Protein AF-0000000067834504 (afdb_homodimer)

Nearest PDB structures (foldseek):
  5zkt-assembly1_A  TM=6.467E-01  e=7.740E+00  Oryza sativa Japonica Group
  5zkt-assembly1_A  TM=6.475E-01  e=7.740E+00  Oryza sativa Japonica Group

pLDDT: mean 85.74, std 13.74, range [51.34, 98.75]

Radius of gyration: 28.75 Å; Cα contacts (8 Å, |Δi|>4): 113; chains: 2; bounding box: 58×77×53 Å

Structure (mmCIF, N/CA/C/O backbone):
data_AF-0000000067834504-model_v1
#
loop_
_entity.id
_entity.type
_entity.pdbx_description
1 polymer 'Predicted transcriptional regulator containing the CopG/Arc/MetJ DNA-binding domain'
#
loop_
_atom_site.group_PDB
_atom_site.id
_atom_site.type_symbol
_atom_site.label_atom_id
_atom_site.label_alt_id
_atom_site.label_comp_id
_atom_site.label_asym_id
_atom_site.label_entity_id
_atom_site.label_seq_id
_atom_site.pdbx_PDB_ins_code
_atom_site.Cartn_x
_atom_site.Cartn_y
_atom_site.Cartn_z
_atom_site.occupancy
_atom_site.B_iso_or_equiv
_atom_site.auth_seq_id
_atom_site.auth_comp_id
_atom_site.auth_asym_id
_atom_site.auth_atom_id
_atom_site.pdbx_PDB_model_num
ATOM 1 N N . MET A 1 1 ? -10.664 -9.438 -25.078 1 51.56 1 MET A N 1
ATOM 2 C CA . MET A 1 1 ? -10.469 -9.344 -23.641 1 51.56 1 MET A CA 1
ATOM 3 C C . MET A 1 1 ? -9.18 -10.047 -23.219 1 51.56 1 MET A C 1
ATOM 5 O O . MET A 1 1 ? -8.898 -11.156 -23.672 1 51.56 1 MET A O 1
ATOM 9 N N . PRO A 1 2 ? -8.203 -9.305 -22.938 1 59.44 2 PRO A N 1
ATOM 10 C CA . PRO A 1 2 ? -6.965 -10.07 -22.812 1 59.44 2 PRO A CA 1
ATOM 11 C C . PRO A 1 2 ? -7.109 -11.289 -21.891 1 59.44 2 PRO A C 1
ATOM 13 O O . PRO A 1 2 ? -7.852 -11.234 -20.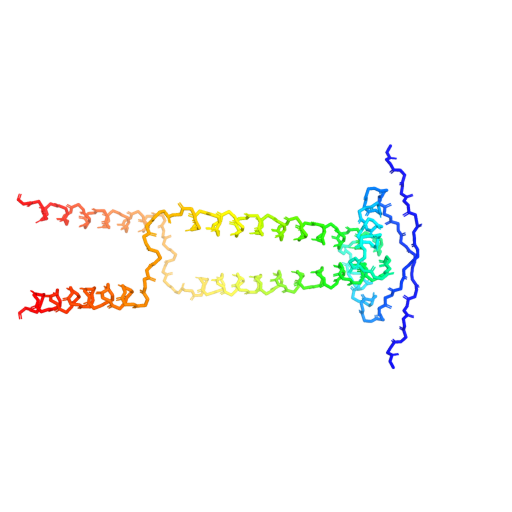906 1 59.44 2 PRO A O 1
ATOM 16 N N . SER A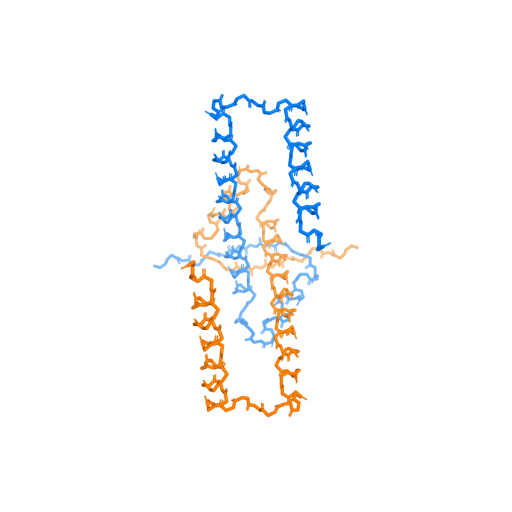 1 3 ? -6.922 -12.414 -22.438 1 79.56 3 SER A N 1
ATOM 17 C CA . SER A 1 3 ? -7.043 -13.734 -21.844 1 79.56 3 SER A CA 1
ATOM 18 C C . SER A 1 3 ? -6.281 -13.82 -20.531 1 79.56 3 SER A C 1
ATOM 20 O O . SER A 1 3 ? -5.234 -13.195 -20.359 1 79.56 3 SER A O 1
ATOM 22 N N . ALA A 1 4 ? -6.891 -14.398 -19.531 1 87.81 4 ALA A N 1
ATOM 23 C CA . ALA A 1 4 ? -6.27 -14.703 -18.25 1 87.81 4 ALA A CA 1
ATOM 24 C C . ALA A 1 4 ? -5.043 -15.586 -18.422 1 87.81 4 ALA A C 1
ATOM 26 O O . ALA A 1 4 ? -5.027 -16.469 -19.281 1 87.81 4 ALA A O 1
ATOM 27 N N . GLU A 1 5 ? -3.9 -15.172 -17.859 1 94.5 5 GLU A N 1
ATOM 28 C CA . GLU A 1 5 ? -2.66 -15.945 -17.844 1 94.5 5 GLU A CA 1
ATOM 29 C C . GLU A 1 5 ? -2.52 -16.734 -16.547 1 94.5 5 GLU A C 1
ATOM 31 O O . GLU A 1 5 ? -2.754 -16.188 -15.453 1 94.5 5 GLU A O 1
ATOM 36 N N . LYS A 1 6 ? -2.215 -18.031 -16.719 1 96.94 6 LYS A N 1
ATOM 37 C CA . LYS A 1 6 ? -2.002 -18.891 -15.547 1 96.94 6 LYS A CA 1
ATOM 38 C C . LYS A 1 6 ? -0.516 -19.031 -15.234 1 96.94 6 LYS A C 1
ATOM 40 O O . LYS A 1 6 ? 0.292 -19.281 -16.125 1 96.94 6 LYS A O 1
ATOM 45 N N . ILE A 1 7 ? -0.153 -18.766 -13.961 1 97 7 ILE A N 1
ATOM 46 C CA . ILE A 1 7 ? 1.241 -18.938 -13.562 1 97 7 ILE A CA 1
ATOM 47 C C . ILE A 1 7 ? 1.313 -19.656 -12.219 1 97 7 ILE A C 1
ATOM 49 O O . ILE A 1 7 ? 0.344 -19.656 -11.461 1 97 7 ILE A O 1
ATOM 53 N N . SER A 1 8 ? 2.48 -20.281 -11.953 1 97.88 8 SER A N 1
ATOM 54 C CA . SER A 1 8 ? 2.766 -20.938 -10.688 1 97.88 8 SER A CA 1
ATOM 55 C C . SER A 1 8 ? 3.76 -20.125 -9.859 1 97.88 8 SER A C 1
ATOM 57 O O . SER A 1 8 ? 4.777 -19.672 -10.375 1 97.88 8 SER A O 1
ATOM 59 N N . ILE A 1 9 ? 3.391 -19.938 -8.539 1 98.06 9 ILE A N 1
ATOM 60 C CA . ILE A 1 9 ? 4.285 -19.188 -7.66 1 98.06 9 ILE A CA 1
ATOM 61 C C . ILE A 1 9 ? 4.438 -19.922 -6.332 1 98.06 9 ILE A C 1
ATOM 63 O O . ILE A 1 9 ? 3.621 -20.781 -5.992 1 98.06 9 ILE A O 1
ATOM 67 N N . THR A 1 10 ? 5.566 -19.562 -5.68 1 97.81 10 THR A N 1
ATOM 68 C CA . THR A 1 10 ? 5.805 -20.062 -4.332 1 97.81 10 THR A CA 1
ATOM 69 C C . THR A 1 10 ? 5.684 -18.953 -3.301 1 97.81 10 THR A C 1
ATOM 71 O O . THR A 1 10 ? 6.059 -17.812 -3.57 1 97.81 10 THR A O 1
ATOM 74 N N . MET A 1 11 ? 5.098 -19.359 -2.102 1 97.19 11 MET A N 1
ATOM 75 C CA . MET A 1 11 ? 5.008 -18.422 -0.988 1 97.19 11 MET A CA 1
ATOM 76 C C . MET A 1 11 ? 5.102 -19.156 0.349 1 97.19 11 MET A C 1
ATOM 78 O O . MET A 1 11 ? 5.125 -20.391 0.389 1 97.19 11 MET A O 1
ATOM 82 N N . THR A 1 12 ? 5.246 -18.328 1.379 1 96.5 12 THR A N 1
ATOM 83 C CA . THR A 1 12 ? 5.324 -18.938 2.703 1 96.5 12 THR A CA 1
ATOM 84 C C . THR A 1 12 ? 3.967 -19.5 3.117 1 96.5 12 THR A C 1
ATOM 86 O O . THR A 1 12 ? 2.924 -19.016 2.68 1 96.5 12 THR A O 1
ATOM 89 N N . PRO A 1 13 ? 3.98 -20.516 3.977 1 96.88 13 PRO A N 1
ATOM 90 C CA . PRO A 1 13 ? 2.721 -21.047 4.5 1 96.88 13 PRO A CA 1
ATOM 91 C C . PRO A 1 13 ? 1.872 -19.969 5.191 1 96.88 13 PRO A C 1
ATOM 93 O O . PRO A 1 13 ? 0.643 -20 5.082 1 96.88 13 PRO A O 1
ATOM 96 N N . GLU A 1 14 ? 2.537 -19.094 5.863 1 96.06 14 GLU A N 1
ATOM 97 C CA . GLU A 1 14 ? 1.826 -18.047 6.582 1 96.06 14 GLU A CA 1
ATOM 98 C C . GLU A 1 14 ? 1.099 -17.109 5.617 1 96.06 14 GLU A C 1
ATOM 100 O O . GLU A 1 14 ? -0.06 -16.75 5.848 1 96.06 14 GLU A O 1
ATOM 105 N N . GLN A 1 15 ? 1.772 -16.703 4.582 1 97.62 15 GLN A N 1
ATOM 106 C CA . GLN A 1 15 ? 1.148 -15.859 3.576 1 97.62 15 GLN A CA 1
ATOM 107 C C . GLN A 1 15 ? -0.056 -16.547 2.939 1 97.62 15 GLN A C 1
ATOM 109 O O . GLN A 1 15 ? -1.114 -15.938 2.781 1 97.62 15 GLN A O 1
ATOM 114 N N . LEU A 1 16 ? 0.139 -17.797 2.578 1 98 16 LEU A N 1
ATOM 115 C CA . LEU A 1 16 ? -0.946 -18.531 1.939 1 98 16 LEU A CA 1
ATOM 116 C C . LEU A 1 16 ? -2.135 -18.672 2.885 1 98 16 LEU A C 1
ATOM 118 O O . LEU A 1 16 ? -3.287 -18.594 2.457 1 98 16 LEU A O 1
ATOM 122 N N . ARG A 1 17 ? -1.828 -18.891 4.164 1 97.62 17 ARG A N 1
ATOM 123 C CA . ARG A 1 17 ? -2.891 -19 5.156 1 97.62 17 ARG A CA 1
ATOM 124 C C . ARG A 1 17 ? -3.744 -17.75 5.199 1 97.62 17 ARG A C 1
ATOM 126 O O . ARG A 1 17 ? -4.973 -17.812 5.152 1 97.62 17 ARG A O 1
ATOM 133 N N . VAL A 1 18 ? -3.09 -16.625 5.246 1 97.75 18 VAL A N 1
ATOM 134 C CA . VAL A 1 18 ? -3.797 -15.352 5.328 1 97.75 18 VAL A CA 1
ATOM 135 C C . VAL A 1 18 ? -4.613 -15.125 4.059 1 97.75 18 VAL A C 1
ATOM 137 O O . VAL A 1 18 ? -5.754 -14.656 4.121 1 97.75 18 VAL A O 1
ATOM 140 N N . VAL A 1 19 ? -4.102 -15.461 2.906 1 98.5 19 VAL A N 1
ATOM 141 C CA . VAL A 1 19 ? -4.789 -15.352 1.623 1 98.5 19 VAL A CA 1
ATOM 142 C C . VAL A 1 19 ? -6.035 -16.234 1.626 1 98.5 19 VAL A C 1
ATOM 144 O O . VAL A 1 19 ? -7.133 -15.781 1.298 1 98.5 19 VAL A O 1
ATOM 147 N N . ARG A 1 20 ? -5.887 -17.453 2.059 1 98.5 20 ARG A N 1
ATOM 148 C CA . ARG A 1 20 ? -6.992 -18.406 2.078 1 98.5 20 ARG A CA 1
ATOM 149 C C . ARG A 1 20 ? -8.062 -17.969 3.074 1 98.5 20 ARG A C 1
ATOM 151 O O . ARG A 1 20 ? -9.258 -18.172 2.834 1 98.5 20 ARG A O 1
ATOM 158 N N . GLU A 1 21 ? -7.621 -17.469 4.223 1 98.06 21 GLU A N 1
ATOM 159 C CA . GLU A 1 21 ? -8.562 -16.969 5.219 1 98.06 21 GLU A CA 1
ATOM 160 C C . GLU A 1 21 ? -9.438 -15.859 4.645 1 98.06 21 GLU A C 1
ATOM 162 O O . GLU A 1 21 ? -10.633 -15.789 4.938 1 98.06 21 GLU A O 1
ATOM 167 N N . SER A 1 22 ? -8.875 -14.992 3.801 1 97.56 22 SER A N 1
ATOM 168 C CA . SER A 1 22 ? -9.641 -13.906 3.201 1 97.56 22 SER A CA 1
ATOM 169 C C . SER A 1 22 ? -10.664 -14.43 2.201 1 97.56 22 SER A C 1
ATOM 171 O O . SER A 1 22 ? -11.75 -13.859 2.061 1 97.56 22 SER A O 1
ATOM 173 N N . VAL A 1 23 ? -10.367 -15.531 1.522 1 98.56 23 VAL A N 1
ATOM 174 C CA . VAL A 1 23 ? -11.289 -16.172 0.594 1 98.56 23 VAL A CA 1
ATOM 175 C C . VAL A 1 23 ? -12.414 -16.859 1.373 1 98.56 23 VAL A C 1
ATOM 177 O O . VAL A 1 23 ? -13.594 -16.703 1.042 1 98.56 23 VAL A O 1
ATOM 180 N N . ALA A 1 24 ? -12.016 -17.578 2.455 1 98.31 24 ALA A N 1
ATOM 181 C CA . ALA A 1 24 ? -12.977 -18.281 3.295 1 98.31 24 ALA A CA 1
ATOM 182 C C . ALA A 1 24 ? -13.969 -17.312 3.934 1 98.31 24 ALA A C 1
ATOM 184 O O . ALA A 1 24 ? -15.133 -17.656 4.133 1 98.31 24 ALA A O 1
ATOM 185 N N . ALA A 1 25 ? -13.453 -16.156 4.18 1 97.12 25 ALA A N 1
ATOM 186 C CA . ALA A 1 25 ? -14.273 -15.125 4.809 1 97.12 25 ALA A CA 1
ATOM 187 C C . ALA A 1 25 ? -15.211 -14.469 3.793 1 97.12 25 ALA A C 1
ATOM 189 O O . ALA A 1 25 ? -16.047 -13.648 4.156 1 97.12 25 ALA A O 1
ATOM 190 N N . GLY A 1 26 ? -15.07 -14.797 2.547 1 97.44 26 GLY A N 1
ATOM 191 C CA . GLY A 1 26 ? -15.953 -14.281 1.51 1 97.44 26 GLY A CA 1
ATOM 192 C C . GLY A 1 26 ? -15.547 -12.914 1.003 1 97.44 26 GLY A C 1
ATOM 193 O O . GLY A 1 26 ? -16.312 -12.242 0.321 1 97.44 26 GLY A O 1
ATOM 194 N N . GLU A 1 27 ? -14.336 -12.453 1.341 1 96.12 27 GLU A N 1
ATOM 195 C CA . GLU A 1 27 ? -13.852 -11.148 0.895 1 96.12 27 GLU A CA 1
ATOM 196 C C . GLU A 1 27 ? -13.469 -11.18 -0.583 1 96.12 27 GLU A C 1
ATOM 198 O O . GLU A 1 27 ? -13.539 -10.156 -1.268 1 96.12 27 GLU A O 1
ATOM 203 N N . TYR A 1 28 ? -13.047 -12.305 -1.054 1 98.19 28 TYR A N 1
ATOM 204 C CA . TYR A 1 28 ? -12.656 -12.555 -2.436 1 98.19 28 TYR A CA 1
ATOM 205 C C . TYR A 1 28 ? -13.203 -13.898 -2.924 1 98.19 28 TYR A C 1
ATOM 207 O O . TYR A 1 28 ? -13.414 -14.812 -2.127 1 98.19 28 TYR A O 1
ATOM 215 N N . ALA A 1 29 ? -13.352 -14.016 -4.164 1 98.06 29 ALA A N 1
ATOM 216 C CA . ALA A 1 29 ? -13.93 -15.227 -4.746 1 98.06 29 ALA A CA 1
ATOM 217 C C . ALA A 1 29 ? -12.891 -16.344 -4.824 1 98.06 29 ALA A C 1
ATOM 219 O O . ALA A 1 29 ? -13.25 -17.516 -4.871 1 98.06 29 ALA A O 1
ATOM 220 N N . SER A 1 30 ? -11.57 -15.945 -4.883 1 98.31 30 SER A N 1
ATOM 221 C CA . SER A 1 30 ? -10.523 -16.953 -5.055 1 98.31 30 SER A CA 1
ATOM 222 C C . SER A 1 30 ? -9.164 -16.406 -4.633 1 98.31 30 SER A C 1
ATOM 224 O O . SER A 1 30 ? -8.992 -15.195 -4.48 1 98.31 30 SER A O 1
ATOM 226 N N . THR A 1 31 ? -8.25 -17.266 -4.512 1 98.25 31 THR A N 1
ATOM 227 C CA . THR A 1 31 ? -6.871 -16.891 -4.234 1 98.25 31 THR A CA 1
ATOM 228 C C . THR A 1 31 ? -6.305 -16.047 -5.367 1 98.25 31 THR A C 1
ATOM 230 O O . THR A 1 31 ? -5.535 -15.109 -5.129 1 98.25 31 THR A O 1
ATOM 233 N N . SER A 1 32 ? -6.691 -16.344 -6.566 1 98.38 32 SER A N 1
ATOM 234 C CA . SER A 1 32 ? -6.262 -15.539 -7.711 1 98.38 32 SER A CA 1
ATOM 235 C C . SER A 1 32 ? -6.75 -14.102 -7.598 1 98.38 32 SER A C 1
ATOM 237 O O . SER A 1 32 ? -6.027 -13.164 -7.945 1 98.38 32 SER A O 1
ATOM 239 N N . GLU A 1 33 ? -7.953 -14 -7.152 1 98.38 33 GLU A N 1
ATOM 240 C CA . GLU A 1 33 ? -8.492 -12.656 -6.973 1 98.38 33 GLU A CA 1
ATOM 241 C C . GLU A 1 33 ? -7.711 -11.875 -5.922 1 98.38 33 GLU A C 1
ATOM 243 O O . GLU A 1 33 ? -7.418 -10.695 -6.109 1 98.38 33 GLU A O 1
ATOM 248 N N . VAL A 1 34 ? -7.309 -12.445 -4.867 1 98.69 34 VAL A N 1
ATOM 249 C CA . VAL A 1 34 ? -6.508 -11.812 -3.824 1 98.69 34 VAL A CA 1
ATOM 250 C C . VAL A 1 34 ? -5.168 -11.359 -4.406 1 98.69 34 VAL A C 1
ATOM 252 O O . VAL A 1 34 ? -4.742 -10.219 -4.191 1 98.69 34 VAL A O 1
ATOM 255 N N . LEU A 1 35 ? -4.527 -12.227 -5.129 1 98.75 35 LEU A N 1
ATOM 256 C CA . LEU A 1 35 ? -3.195 -11.945 -5.645 1 98.75 35 LEU A CA 1
ATOM 257 C C . LEU A 1 35 ? -3.246 -10.852 -6.707 1 98.75 35 LEU A C 1
ATOM 259 O O . LEU A 1 35 ? -2.334 -10.023 -6.801 1 98.75 35 LEU A O 1
ATOM 263 N N . ARG A 1 36 ? -4.375 -10.852 -7.531 1 98.31 36 ARG A N 1
ATOM 264 C CA . ARG A 1 36 ? -4.543 -9.75 -8.477 1 98.31 36 ARG A CA 1
ATOM 265 C C . ARG A 1 36 ? -4.699 -8.422 -7.746 1 98.31 36 ARG A C 1
ATOM 267 O O . ARG A 1 36 ? -4.141 -7.406 -8.164 1 98.31 36 ARG A O 1
ATOM 274 N N . ALA A 1 37 ? -5.398 -8.438 -6.637 1 98.56 37 ALA A N 1
ATOM 275 C CA . ALA A 1 37 ? -5.543 -7.242 -5.809 1 98.56 37 ALA A CA 1
ATOM 276 C C . ALA A 1 37 ? -4.203 -6.816 -5.219 1 98.56 37 ALA A C 1
ATOM 278 O O . ALA A 1 37 ? -3.883 -5.629 -5.184 1 98.56 37 ALA A O 1
ATOM 279 N N . ALA A 1 38 ? -3.436 -7.734 -4.75 1 98.75 38 ALA A N 1
ATOM 280 C CA . ALA A 1 38 ? -2.115 -7.461 -4.188 1 98.75 38 ALA A CA 1
ATOM 281 C C . ALA A 1 38 ? -1.188 -6.848 -5.234 1 98.75 38 ALA A C 1
ATOM 283 O O . ALA A 1 38 ? -0.462 -5.895 -4.945 1 98.75 38 ALA A O 1
ATOM 284 N N . VAL A 1 39 ? -1.241 -7.348 -6.445 1 98.62 39 VAL A N 1
ATOM 285 C CA . VAL A 1 39 ? -0.397 -6.84 -7.523 1 98.62 39 VAL A CA 1
ATOM 286 C C . VAL A 1 39 ? -0.815 -5.418 -7.883 1 98.62 39 VAL A C 1
ATOM 288 O O . VAL A 1 39 ? 0.034 -4.559 -8.133 1 98.62 39 VAL A O 1
ATOM 291 N N . ARG A 1 40 ? -2.109 -5.188 -7.887 1 98.06 40 ARG A N 1
ATOM 292 C CA . ARG A 1 40 ? -2.576 -3.83 -8.148 1 98.06 40 ARG A CA 1
ATOM 293 C C . ARG A 1 40 ? -2.049 -2.854 -7.105 1 98.06 40 ARG A C 1
ATOM 295 O O . ARG A 1 40 ? -1.636 -1.741 -7.438 1 98.06 40 ARG A O 1
ATOM 302 N N . LEU A 1 41 ? -2.109 -3.295 -5.902 1 98.25 41 LEU A N 1
ATOM 303 C CA . LEU A 1 41 ? -1.598 -2.469 -4.816 1 98.25 41 LEU A CA 1
ATOM 304 C C . LEU A 1 41 ? -0.099 -2.23 -4.973 1 98.25 41 LEU A C 1
ATOM 306 O O . LEU A 1 41 ? 0.376 -1.105 -4.809 1 98.25 41 LEU A O 1
ATOM 310 N N . TRP A 1 42 ? 0.615 -3.217 -5.301 1 98.5 42 TRP A N 1
ATOM 311 C CA . TRP A 1 42 ? 2.055 -3.154 -5.535 1 98.5 42 TRP A CA 1
ATOM 312 C C . TRP A 1 42 ? 2.379 -2.207 -6.684 1 98.5 42 TRP A C 1
ATOM 314 O O . TRP A 1 42 ? 3.293 -1.386 -6.582 1 98.5 42 TRP A O 1
ATOM 324 N N . GLN A 1 43 ? 1.658 -2.283 -7.773 1 97.75 43 GLN A N 1
ATOM 325 C CA . GLN A 1 43 ? 1.841 -1.393 -8.914 1 97.75 43 GLN A CA 1
ATOM 326 C C . GLN A 1 43 ? 1.585 0.061 -8.523 1 97.75 43 GLN A C 1
ATOM 328 O O . GLN A 1 43 ? 2.342 0.955 -8.914 1 97.75 43 GLN A O 1
ATOM 333 N N . ARG A 1 44 ? 0.524 0.272 -7.812 1 97.19 44 ARG A N 1
ATOM 334 C CA . ARG A 1 44 ? 0.187 1.619 -7.363 1 97.19 44 ARG A CA 1
ATOM 335 C C . ARG A 1 44 ? 1.286 2.189 -6.477 1 97.19 44 ARG A C 1
ATOM 337 O O . ARG A 1 44 ? 1.679 3.348 -6.633 1 97.19 44 ARG A O 1
ATOM 344 N N . GLN A 1 45 ? 1.732 1.354 -5.543 1 96.44 45 GLN A N 1
ATOM 345 C CA . GLN A 1 45 ? 2.799 1.796 -4.652 1 96.44 45 GLN A CA 1
ATOM 346 C C . GLN A 1 45 ? 4.047 2.188 -5.438 1 96.44 45 GLN A C 1
ATOM 348 O O . GLN A 1 45 ? 4.691 3.193 -5.129 1 96.44 45 GLN A O 1
ATOM 353 N N . ARG A 1 46 ? 4.375 1.379 -6.414 1 95.62 46 ARG A N 1
ATOM 354 C CA . ARG A 1 46 ? 5.527 1.67 -7.262 1 95.62 46 ARG A CA 1
ATOM 355 C C . ARG A 1 46 ? 5.359 3.006 -7.977 1 95.62 46 ARG A C 1
ATOM 357 O O . ARG A 1 46 ? 6.309 3.789 -8.07 1 95.62 46 ARG A O 1
ATOM 364 N N . GLN A 1 47 ? 4.199 3.254 -8.477 1 95.81 47 GLN A N 1
ATOM 365 C CA . GLN A 1 47 ? 3.916 4.512 -9.164 1 95.81 47 GLN A CA 1
ATOM 366 C C . GLN A 1 47 ? 4.023 5.695 -8.211 1 95.81 47 GLN A C 1
ATOM 368 O O . GLN A 1 47 ? 4.602 6.727 -8.555 1 95.81 47 GLN A O 1
ATOM 373 N N . GLU A 1 48 ? 3.457 5.543 -7.027 1 95 48 GLU A N 1
ATOM 374 C CA . GLU A 1 48 ? 3.518 6.594 -6.016 1 95 48 GLU A CA 1
ATOM 375 C C . GLU A 1 48 ? 4.961 6.898 -5.625 1 95 48 GLU A C 1
ATOM 377 O O . GLU A 1 48 ? 5.336 8.062 -5.477 1 95 48 GLU A O 1
ATOM 382 N N . ASP A 1 49 ? 5.777 5.867 -5.441 1 93.56 49 ASP A N 1
ATOM 383 C CA . ASP A 1 49 ? 7.184 6.031 -5.098 1 93.56 49 ASP A CA 1
ATOM 384 C C . ASP A 1 49 ? 7.934 6.777 -6.203 1 93.56 49 ASP A C 1
ATOM 386 O O . ASP A 1 49 ? 8.75 7.656 -5.922 1 93.56 49 ASP A O 1
ATOM 390 N N . ALA A 1 50 ? 7.645 6.434 -7.426 1 93.12 50 ALA A N 1
ATOM 391 C CA . ALA A 1 50 ? 8.273 7.098 -8.562 1 93.12 50 ALA A CA 1
ATOM 392 C C . ALA A 1 50 ? 7.91 8.578 -8.609 1 93.12 50 ALA A C 1
ATOM 394 O O . ALA A 1 50 ? 8.766 9.43 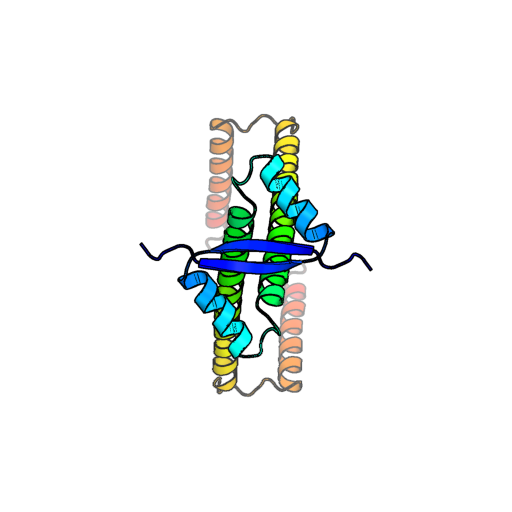-8.859 1 93.12 50 ALA A O 1
ATOM 395 N N . GLU A 1 51 ? 6.688 8.914 -8.344 1 93.88 51 GLU A N 1
ATOM 396 C CA . GLU A 1 51 ? 6.215 10.297 -8.328 1 93.88 51 GLU A CA 1
ATOM 397 C C . GLU A 1 51 ? 6.863 11.094 -7.203 1 93.88 51 GLU A C 1
ATOM 399 O O . GLU A 1 51 ? 7.254 12.25 -7.391 1 93.88 51 GLU A O 1
ATOM 404 N N . ARG A 1 52 ? 6.918 10.461 -6.051 1 91.31 52 ARG A N 1
ATOM 405 C CA . ARG A 1 52 ? 7.562 11.102 -4.91 1 91.31 52 ARG A CA 1
ATOM 406 C C . ARG A 1 52 ? 9.023 11.414 -5.207 1 91.31 52 ARG A C 1
ATOM 408 O O . ARG A 1 52 ? 9.516 12.492 -4.879 1 91.31 52 ARG A O 1
ATOM 415 N N . LEU A 1 53 ? 9.688 10.492 -5.82 1 91.44 53 LEU A N 1
ATOM 416 C CA . LEU A 1 53 ? 11.086 10.695 -6.184 1 91.44 53 LEU A CA 1
ATOM 417 C C . LEU A 1 53 ? 11.234 11.844 -7.176 1 91.44 53 LEU A C 1
ATOM 419 O O . LEU A 1 53 ? 12.172 12.633 -7.082 1 91.44 53 LEU A O 1
ATOM 423 N N . ASP A 1 54 ? 10.312 11.891 -8.062 1 92.31 54 ASP A N 1
ATOM 424 C CA . ASP A 1 54 ? 10.344 12.969 -9.047 1 92.31 54 ASP A CA 1
ATOM 425 C C . ASP A 1 54 ? 10.188 14.328 -8.375 1 92.31 54 ASP A C 1
ATOM 427 O O . ASP A 1 54 ? 10.867 15.289 -8.75 1 92.31 54 ASP A O 1
ATOM 431 N N . VAL A 1 55 ? 9.336 14.367 -7.406 1 91.56 55 VAL A N 1
ATOM 432 C CA . VAL A 1 55 ? 9.125 15.602 -6.66 1 91.56 55 VAL A CA 1
ATOM 433 C C . VAL A 1 55 ? 10.391 15.977 -5.898 1 91.56 55 VAL A C 1
ATOM 435 O O . VAL A 1 55 ? 10.805 17.141 -5.891 1 91.56 55 VAL A O 1
ATOM 438 N N . ILE A 1 56 ? 11.016 14.992 -5.266 1 91.12 56 ILE A N 1
ATOM 439 C CA . ILE A 1 56 ? 12.242 15.203 -4.508 1 91.12 56 ILE A CA 1
ATOM 440 C C . ILE A 1 56 ? 13.352 15.664 -5.441 1 91.12 56 ILE A C 1
ATOM 442 O O . ILE A 1 56 ? 14.07 16.625 -5.137 1 91.12 56 ILE A O 1
ATOM 446 N N . ARG A 1 57 ? 13.516 15 -6.586 1 91.94 57 ARG A N 1
ATOM 447 C CA . ARG A 1 57 ? 14.523 15.375 -7.578 1 91.94 57 ARG A CA 1
ATOM 448 C C . ARG A 1 57 ? 14.297 16.797 -8.062 1 91.94 57 ARG A C 1
ATOM 450 O O . ARG A 1 57 ? 15.258 17.562 -8.227 1 91.94 57 ARG A O 1
ATOM 457 N N . ALA A 1 58 ? 13.086 17.234 -8.242 1 90.75 58 ALA A N 1
ATOM 458 C CA . ALA A 1 58 ? 12.758 18.578 -8.688 1 90.75 58 ALA A CA 1
ATOM 459 C C . ALA A 1 58 ? 13.125 19.609 -7.625 1 90.75 58 ALA A C 1
ATOM 461 O O . ALA A 1 58 ? 13.625 20.688 -7.949 1 90.75 58 ALA A O 1
ATOM 462 N N . ARG A 1 59 ? 12.898 19.266 -6.383 1 87.44 59 ARG A N 1
ATOM 463 C CA . ARG A 1 59 ? 13.242 20.156 -5.281 1 87.44 59 ARG A CA 1
ATOM 464 C C . ARG A 1 59 ? 14.758 20.344 -5.176 1 87.44 59 ARG A C 1
ATOM 466 O O . ARG A 1 59 ? 15.242 21.453 -4.945 1 87.44 59 ARG A O 1
ATOM 473 N N . ILE A 1 60 ? 15.445 19.297 -5.363 1 87.31 60 ILE A N 1
ATOM 474 C CA . ILE A 1 60 ? 16.906 19.328 -5.32 1 87.31 60 ILE A CA 1
ATOM 475 C C . ILE A 1 60 ? 17.422 20.188 -6.469 1 87.31 60 ILE A C 1
ATOM 477 O O . ILE A 1 60 ? 18.281 21.047 -6.27 1 87.31 60 ILE A O 1
ATOM 481 N N . ARG A 1 61 ? 16.906 20.016 -7.633 1 88.62 61 ARG A N 1
ATOM 482 C CA . ARG A 1 61 ? 17.312 20.797 -8.797 1 88.62 61 ARG A CA 1
ATOM 483 C C . ARG A 1 61 ? 17.047 22.281 -8.594 1 88.62 61 ARG A C 1
ATOM 485 O O . ARG A 1 61 ? 17.891 23.109 -8.922 1 88.62 61 ARG A O 1
ATOM 492 N N . ARG A 1 62 ? 15.891 22.641 -8.047 1 86.5 62 ARG A N 1
ATOM 493 C CA . ARG A 1 62 ? 15.562 24.031 -7.766 1 86.5 62 ARG A CA 1
ATOM 494 C C . ARG A 1 62 ? 16.531 24.641 -6.766 1 86.5 62 ARG A C 1
ATOM 496 O O . ARG A 1 62 ? 16.938 25.797 -6.898 1 86.5 62 ARG A O 1
ATOM 503 N N . SER A 1 63 ? 16.906 23.844 -5.785 1 77.69 63 SER A N 1
ATOM 504 C CA . SER A 1 63 ? 17.859 24.312 -4.777 1 77.69 63 SER A CA 1
ATOM 505 C C . SER A 1 63 ? 19.234 24.516 -5.379 1 77.69 63 SER A C 1
ATOM 507 O O . SER A 1 63 ? 19.922 25.5 -5.066 1 77.69 63 SER A O 1
ATOM 509 N N . LEU A 1 64 ? 19.625 23.641 -6.262 1 83.38 64 LEU A N 1
ATOM 510 C CA . LEU A 1 64 ? 20.922 23.734 -6.914 1 83.38 64 LEU A CA 1
ATOM 511 C C . LEU A 1 64 ? 20.969 24.891 -7.895 1 83.38 64 LEU A C 1
ATOM 513 O O . LEU A 1 64 ? 22.031 25.484 -8.109 1 83.38 64 LEU A O 1
ATOM 517 N N . ASP A 1 65 ? 19.875 25.25 -8.328 1 81.56 65 ASP A N 1
ATOM 518 C CA . ASP A 1 65 ? 19.781 26.328 -9.312 1 81.56 65 ASP A CA 1
ATOM 519 C C . ASP A 1 65 ? 19.531 27.672 -8.641 1 81.56 65 ASP A C 1
ATOM 521 O O . ASP A 1 65 ? 19.531 28.703 -9.305 1 81.56 65 ASP A O 1
ATOM 525 N N . ASP A 1 66 ? 19.219 27.5 -7.316 1 69.5 66 ASP A N 1
ATOM 526 C CA . ASP A 1 66 ? 19.016 28.734 -6.566 1 69.5 66 ASP A CA 1
ATOM 527 C C . ASP A 1 66 ? 20.312 29.531 -6.457 1 69.5 66 ASP A C 1
ATOM 529 O O . ASP A 1 66 ? 21.312 29.016 -5.934 1 69.5 66 ASP A O 1
ATOM 533 N N . PRO A 1 67 ? 20.406 30.688 -7.18 1 73.44 67 PRO A N 1
ATOM 534 C CA . PRO A 1 67 ? 21.625 31.5 -7.199 1 73.44 67 PRO A CA 1
ATOM 535 C C . PRO A 1 67 ? 22 32.062 -5.82 1 73.44 67 PRO A C 1
ATOM 537 O O . PRO A 1 67 ? 23.109 32.531 -5.617 1 73.44 67 PRO A O 1
ATOM 540 N N . ARG A 1 68 ? 21 31.984 -4.992 1 67.81 68 ARG A N 1
ATOM 541 C CA . ARG A 1 68 ? 21.344 32.531 -3.678 1 67.81 68 ARG A CA 1
ATOM 542 C C . ARG A 1 68 ? 22.469 31.719 -3.035 1 67.81 68 ARG A C 1
ATOM 544 O O . ARG A 1 68 ? 22.594 30.516 -3.264 1 67.81 68 ARG A O 1
ATOM 551 N N . PRO A 1 69 ? 23.5 32.5 -2.553 1 61.94 69 PRO A N 1
ATOM 552 C CA . PRO A 1 69 ? 24.625 31.781 -1.957 1 61.94 69 PRO A CA 1
ATOM 553 C C . PRO A 1 69 ? 24.188 30.688 -0.982 1 61.94 69 PRO A C 1
ATOM 555 O O . PRO A 1 69 ? 23.156 30.828 -0.327 1 61.94 69 PRO A O 1
ATOM 558 N N . ASP A 1 70 ? 24.625 29.391 -1.295 1 60.97 70 ASP A N 1
ATOM 559 C CA . ASP A 1 70 ? 24.391 28.359 -0.279 1 60.97 70 ASP A CA 1
ATOM 560 C C . ASP A 1 70 ? 24.562 28.938 1.126 1 60.97 70 ASP A C 1
ATOM 562 O O . ASP A 1 70 ? 25.453 29.75 1.361 1 60.97 70 ASP A O 1
ATOM 566 N N . LEU A 1 71 ? 23.547 29.031 1.904 1 59.75 71 LEU A N 1
ATOM 567 C CA . LEU A 1 71 ? 23.75 29.516 3.262 1 59.75 71 LEU A CA 1
ATOM 568 C C . LEU A 1 71 ? 24.938 28.812 3.924 1 59.75 71 LEU A C 1
ATOM 570 O O . LEU A 1 71 ? 25.031 27.594 3.877 1 59.75 71 LEU A O 1
ATOM 574 N N . THR A 1 72 ? 26.047 29.562 3.967 1 62.97 72 THR A N 1
ATOM 575 C CA . THR A 1 72 ? 27.141 29.031 4.773 1 62.97 72 THR A CA 1
ATOM 576 C C . THR A 1 72 ? 26.672 28.75 6.199 1 62.97 72 THR A C 1
ATOM 578 O O . THR A 1 72 ? 25.625 29.25 6.621 1 62.97 72 THR A O 1
ATOM 581 N N . GLY A 1 73 ? 27.234 27.719 6.789 1 64.81 73 GLY A N 1
ATOM 582 C CA . GLY A 1 73 ? 27 27.578 8.219 1 64.81 73 GLY A CA 1
ATOM 583 C C . GLY A 1 73 ? 27 28.906 8.953 1 64.81 73 GLY A C 1
ATOM 584 O O . GLY A 1 73 ? 26.219 29.109 9.883 1 64.81 73 GLY A O 1
ATOM 585 N N . GLU A 1 74 ? 27.859 29.688 8.445 1 73.31 74 GLU A N 1
ATOM 586 C CA . GLU A 1 74 ? 27.922 31.031 9.031 1 73.31 74 GLU A CA 1
ATOM 587 C C . GLU A 1 74 ? 26.688 31.844 8.695 1 73.31 74 GLU A C 1
ATOM 589 O O . GLU A 1 74 ? 26.172 32.562 9.547 1 73.31 74 GLU A O 1
ATOM 594 N N . ASP A 1 75 ? 26.234 31.719 7.609 1 66.12 75 ASP A N 1
ATOM 595 C CA . ASP A 1 75 ? 25.031 32.438 7.188 1 66.12 75 ASP A CA 1
ATOM 596 C C . ASP A 1 75 ? 23.812 31.953 7.953 1 66.12 75 ASP A C 1
ATOM 598 O O . ASP A 1 75 ? 22.969 32.75 8.375 1 66.12 75 ASP A O 1
ATOM 602 N N . VAL A 1 76 ? 23.734 30.672 8.07 1 71 76 VAL A N 1
ATOM 603 C CA . VAL A 1 76 ? 22.641 30.062 8.82 1 71 76 VAL A CA 1
ATOM 604 C C . VAL A 1 76 ? 22.703 30.516 10.281 1 71 76 VAL A C 1
ATOM 606 O O . VAL A 1 76 ? 21.688 30.875 10.867 1 71 76 VAL A O 1
ATOM 609 N N . ARG A 1 77 ? 23.891 30.547 10.781 1 71.06 77 ARG A N 1
ATOM 610 C CA . ARG A 1 77 ? 24.094 31.016 12.148 1 71.06 77 ARG A CA 1
ATOM 611 C C . ARG A 1 77 ? 23.688 32.469 12.289 1 71.06 77 ARG A C 1
ATOM 613 O O . ARG A 1 77 ? 23.031 32.844 13.266 1 71.06 77 ARG A O 1
ATOM 620 N N . ALA A 1 78 ? 24.047 33.188 11.445 1 74.88 78 ALA A N 1
ATOM 621 C CA . ALA A 1 78 ? 23.734 34.625 11.484 1 74.88 78 ALA A CA 1
ATOM 622 C C . ALA A 1 78 ? 22.234 34.875 11.359 1 74.88 78 ALA A C 1
ATOM 624 O O . ALA A 1 78 ? 21.672 35.719 12.047 1 74.88 78 ALA A O 1
ATOM 625 N N . ARG A 1 79 ? 21.672 34.094 10.57 1 71.25 79 ARG A N 1
ATOM 626 C CA . ARG A 1 79 ? 20.234 34.25 10.367 1 71.25 79 ARG A CA 1
ATOM 627 C C . ARG A 1 79 ? 19.453 33.75 11.594 1 71.25 79 ARG A C 1
ATOM 629 O O . ARG A 1 79 ? 18.469 34.375 11.992 1 71.25 79 ARG A O 1
ATOM 636 N N . LEU A 1 80 ? 19.906 32.688 12.172 1 73.75 80 LEU A N 1
ATOM 637 C CA . LEU A 1 80 ? 19.297 32.188 13.398 1 73.75 80 LEU A CA 1
ATOM 638 C C . LEU A 1 80 ? 19.484 33.188 14.539 1 73.75 80 LEU A C 1
ATOM 640 O O . LEU A 1 80 ? 18.562 33.406 15.336 1 73.75 80 LEU A O 1
ATOM 644 N N . LYS A 1 81 ? 20.625 33.781 14.609 1 76.12 81 LYS A N 1
ATOM 645 C CA . LYS A 1 81 ? 20.875 34.844 15.594 1 76.12 81 LYS A CA 1
ATOM 646 C C . LYS A 1 81 ? 19.953 36.031 15.383 1 76.12 81 LYS A C 1
ATOM 648 O O . LYS A 1 81 ? 19.422 36.594 16.344 1 76.12 81 LYS A O 1
ATOM 653 N N . ALA A 1 82 ? 19.781 36.344 14.25 1 74.38 82 ALA A N 1
ATOM 654 C CA . ALA A 1 82 ? 18.938 37.5 13.93 1 74.38 82 ALA A CA 1
ATOM 655 C C . ALA A 1 82 ? 17.484 37.219 14.266 1 74.38 82 ALA A C 1
ATOM 657 O O . ALA A 1 82 ? 16.781 38.062 14.812 1 74.38 82 ALA A O 1
ATOM 658 N N . LEU A 1 83 ? 17.078 36.031 13.953 1 75.12 83 LEU A N 1
ATOM 659 C CA . LEU A 1 83 ? 15.719 35.656 14.273 1 75.12 83 LEU A CA 1
ATOM 660 C C . LEU A 1 83 ? 15.508 35.594 15.789 1 75.12 83 LEU A C 1
ATOM 662 O O . LEU A 1 83 ? 14.461 36 16.297 1 75.12 83 LEU A O 1
ATOM 666 N N . HIS A 1 84 ? 16.438 35.031 16.422 1 74.56 84 HIS A N 1
ATOM 667 C CA . HIS A 1 84 ? 16.406 35 17.891 1 74.56 84 HIS A CA 1
ATOM 668 C C . HIS A 1 84 ? 16.375 36.406 18.469 1 74.56 84 HIS A C 1
ATOM 670 O O . HIS A 1 84 ? 15.641 36.688 19.406 1 74.56 84 HIS A O 1
ATOM 676 N N . ALA A 1 85 ? 17.188 37.188 17.922 1 71.88 85 ALA A N 1
ATOM 677 C CA . ALA A 1 85 ? 17.234 38.562 18.359 1 71.88 85 ALA A CA 1
ATOM 678 C C . ALA A 1 85 ? 15.891 39.281 18.141 1 71.88 85 ALA A C 1
ATOM 680 O O . ALA A 1 85 ? 15.453 40.062 18.984 1 71.88 85 ALA A O 1
ATOM 681 N N . GLU A 1 86 ? 15.352 38.938 17.094 1 70.81 86 GLU A N 1
ATOM 682 C CA . GLU A 1 86 ? 14.047 39.531 16.828 1 70.81 86 GLU A CA 1
ATOM 683 C C . GLU A 1 86 ? 12.984 39 17.797 1 70.81 86 GLU A C 1
ATOM 685 O O . GLU A 1 86 ? 12.117 39.75 18.25 1 70.81 86 GLU A O 1
ATOM 690 N N . THR A 1 87 ? 13.117 37.75 18.047 1 72.5 87 THR A N 1
ATOM 691 C CA . THR A 1 87 ? 12.172 37.125 18.953 1 72.5 87 THR A CA 1
ATOM 692 C C . THR A 1 87 ? 12.375 37.656 20.375 1 72.5 87 THR A C 1
ATOM 694 O O . THR A 1 87 ? 11.398 37.938 21.078 1 72.5 87 THR A O 1
ATOM 697 N N . VAL A 1 88 ? 13.555 37.812 20.75 1 71.06 88 VAL A N 1
ATOM 698 C CA . VAL A 1 88 ? 13.875 38.312 22.078 1 71.06 88 VAL A CA 1
ATOM 699 C C . VAL A 1 88 ? 13.422 39.781 22.172 1 71.06 88 VAL A C 1
ATOM 701 O O . VAL A 1 88 ? 12.875 40.188 23.203 1 71.06 88 VAL A O 1
ATOM 704 N N . GLU A 1 89 ? 13.641 40.469 21.203 1 70.06 89 GLU A N 1
ATOM 705 C CA . GLU A 1 89 ? 13.227 41.875 21.203 1 70.06 89 GLU A CA 1
ATOM 706 C C . GLU A 1 89 ? 11.703 42 21.172 1 70.06 89 GLU A C 1
ATOM 708 O O . GLU A 1 89 ? 11.141 42.875 21.828 1 70.06 89 GLU A O 1
ATOM 713 N N . ALA A 1 90 ? 11.18 41.094 20.516 1 72.44 90 ALA A N 1
ATOM 714 C CA . ALA A 1 90 ? 9.719 41.125 20.5 1 72.44 90 ALA A CA 1
ATOM 715 C C . ALA A 1 90 ? 9.148 40.75 21.859 1 72.44 90 ALA A C 1
ATOM 717 O O . ALA A 1 90 ? 8.148 41.312 22.297 1 72.44 90 ALA A O 1
ATOM 718 N N . GLN A 1 91 ? 9.719 39.812 22.469 1 70.44 91 GLN A N 1
ATOM 719 C CA . GLN A 1 91 ? 9.305 39.406 23.797 1 70.44 91 GLN A CA 1
ATOM 720 C C . GLN A 1 91 ? 9.578 40.531 24.812 1 70.44 91 GLN A C 1
ATOM 722 O O . GLN A 1 91 ? 8.812 40.719 25.766 1 70.44 91 GLN A O 1
ATOM 727 N N . ARG A 1 92 ? 10.594 41.25 24.547 1 67.31 92 ARG A N 1
ATOM 728 C CA . ARG A 1 92 ? 10.938 42.375 25.406 1 67.31 92 ARG A CA 1
ATOM 729 C C . ARG A 1 92 ? 9.969 43.531 25.219 1 67.31 92 ARG A C 1
ATOM 731 O O . ARG A 1 92 ? 9.609 44.219 26.172 1 67.31 92 ARG A O 1
ATOM 738 N N . ASN A 1 93 ? 9.555 43.625 24.094 1 74.06 93 ASN A N 1
ATOM 739 C CA . ASN A 1 93 ? 8.641 44.719 23.812 1 74.06 93 ASN A CA 1
ATOM 740 C C . ASN A 1 93 ? 7.215 44.375 24.234 1 74.06 93 ASN A C 1
ATOM 742 O O . ASN A 1 93 ? 6.379 45.281 24.375 1 74.06 93 ASN A O 1
ATOM 746 N N . GLU A 1 94 ? 6.805 43.125 24.203 1 61.91 94 GLU A N 1
ATOM 747 C CA . GLU A 1 94 ? 5.465 42.719 24.625 1 61.91 94 GLU A CA 1
ATOM 748 C C . GLU A 1 94 ? 5.379 42.594 26.141 1 61.91 94 GLU A C 1
ATOM 750 O O . GLU A 1 94 ? 4.301 42.375 26.688 1 61.91 94 GLU A O 1
ATOM 755 N N . ALA A 1 95 ? 6.547 42.625 26.797 1 56.84 95 ALA A N 1
ATOM 756 C CA . ALA A 1 95 ? 6.43 42.656 28.266 1 56.84 95 ALA A CA 1
ATOM 757 C C . ALA A 1 95 ? 5.703 43.906 28.719 1 56.84 95 ALA A C 1
ATOM 759 O O . ALA A 1 95 ? 6.039 45.031 28.312 1 56.84 95 ALA A O 1
ATOM 760 N N . PRO A 1 96 ? 4.445 43.562 29.219 1 56.47 96 PRO A N 1
ATOM 761 C CA . PRO A 1 96 ? 3.725 44.719 29.766 1 56.47 96 PRO A CA 1
ATOM 762 C C . PRO A 1 96 ? 4.562 45.5 30.766 1 56.47 96 PRO A C 1
ATOM 764 O O . PRO A 1 96 ? 5.492 44.969 31.359 1 56.47 96 PRO A O 1
ATOM 767 N N . MET B 1 1 ? 11.828 -24.469 9.164 1 51.34 1 MET B N 1
ATOM 768 C CA . MET B 1 1 ? 11.609 -23.328 8.289 1 51.34 1 MET B CA 1
ATOM 769 C C . MET B 1 1 ? 10.352 -23.516 7.449 1 51.34 1 MET B C 1
ATOM 771 O O . MET B 1 1 ? 10.125 -24.594 6.891 1 51.34 1 MET B O 1
ATOM 775 N N . PRO B 1 2 ? 9.336 -22.844 7.812 1 59.69 2 PRO B N 1
ATOM 776 C CA . PRO B 1 2 ? 8.141 -23.312 7.109 1 59.69 2 PRO B CA 1
ATOM 777 C C . PRO B 1 2 ? 8.328 -23.375 5.598 1 59.69 2 PRO B C 1
ATOM 779 O O . PRO B 1 2 ? 9.039 -22.547 5.02 1 59.69 2 PRO B O 1
ATOM 782 N N . SER B 1 3 ? 8.227 -24.531 5.074 1 79.62 3 SER B N 1
ATOM 783 C CA . SER B 1 3 ? 8.422 -24.922 3.684 1 79.62 3 SER B CA 1
ATOM 784 C C . SER B 1 3 ? 7.633 -24.016 2.742 1 79.62 3 SER B C 1
ATOM 786 O O . SER B 1 3 ? 6.547 -23.547 3.088 1 79.62 3 SER B O 1
ATOM 788 N N . ALA B 1 4 ? 8.25 -23.609 1.68 1 87.81 4 ALA B N 1
ATOM 789 C CA . ALA B 1 4 ? 7.617 -22.875 0.595 1 87.81 4 ALA B CA 1
ATOM 790 C C . ALA B 1 4 ? 6.438 -23.641 0.017 1 87.81 4 ALA B C 1
ATOM 792 O O . ALA B 1 4 ? 6.484 -24.875 -0.093 1 87.81 4 ALA B O 1
ATOM 793 N N . GLU B 1 5 ? 5.262 -23 -0.064 1 94.56 5 GLU B N 1
ATOM 794 C CA . GLU B 1 5 ? 4.062 -23.547 -0.685 1 94.56 5 GLU B CA 1
ATOM 795 C C . GLU B 1 5 ? 3.932 -23.094 -2.135 1 94.56 5 GLU B C 1
ATOM 797 O O . GLU B 1 5 ? 4.117 -21.922 -2.441 1 94.56 5 GLU B O 1
ATOM 802 N N . LYS B 1 6 ? 3.705 -24.109 -3.02 1 97 6 LYS B N 1
ATOM 803 C CA . LYS B 1 6 ? 3.51 -23.797 -4.434 1 97 6 LYS B CA 1
ATOM 804 C C . LYS B 1 6 ? 2.025 -23.734 -4.777 1 97 6 LYS B C 1
ATOM 806 O O . LYS B 1 6 ? 1.251 -24.609 -4.402 1 97 6 LYS B O 1
ATOM 811 N N . ILE B 1 7 ? 1.624 -22.609 -5.418 1 97.06 7 ILE B N 1
ATOM 812 C CA . ILE B 1 7 ? 0.233 -22.484 -5.84 1 97.06 7 ILE B CA 1
ATOM 813 C C . ILE B 1 7 ? 0.171 -21.953 -7.266 1 97.06 7 ILE B C 1
ATOM 815 O O . ILE B 1 7 ? 1.13 -21.344 -7.75 1 97.06 7 ILE B O 1
ATOM 819 N N . SER B 1 8 ? -0.975 -22.219 -7.941 1 97.94 8 SER B N 1
ATOM 820 C CA . SER B 1 8 ? -1.252 -21.703 -9.273 1 97.94 8 SER B CA 1
ATOM 821 C C . SER B 1 8 ? -2.305 -20.594 -9.234 1 97.94 8 SER B C 1
ATOM 823 O O . SER B 1 8 ? -3.332 -20.734 -8.562 1 97.94 8 SER B O 1
ATOM 825 N N . ILE B 1 9 ? -1.978 -19.453 -9.938 1 98.06 9 ILE B N 1
ATOM 826 C CA . ILE B 1 9 ? -2.928 -18.344 -9.969 1 98.06 9 ILE B CA 1
ATOM 827 C C . ILE B 1 9 ? -3.074 -17.828 -11.398 1 98.06 9 ILE B C 1
ATOM 829 O O . ILE B 1 9 ? -2.223 -18.094 -12.25 1 98.06 9 ILE B O 1
ATOM 833 N N . THR B 1 10 ? -4.234 -17.172 -11.586 1 97.81 10 THR B N 1
ATOM 834 C CA . THR B 1 10 ? -4.477 -16.5 -12.859 1 97.81 10 THR B CA 1
ATOM 835 C C . THR B 1 10 ? -4.438 -14.984 -12.695 1 97.81 10 THR B C 1
ATOM 837 O O . THR B 1 10 ? -4.859 -14.453 -11.664 1 97.81 10 THR B O 1
ATOM 840 N N . MET B 1 11 ? -3.865 -14.32 -13.773 1 97.12 11 MET B N 1
ATOM 841 C CA . MET B 1 11 ? -3.846 -12.867 -13.797 1 97.12 11 MET B CA 1
ATOM 842 C C . MET B 1 11 ? -3.934 -12.344 -15.227 1 97.12 11 MET B C 1
ATOM 844 O O . MET B 1 11 ? -3.895 -13.117 -16.188 1 97.12 11 MET B O 1
ATOM 848 N N . THR B 1 12 ? -4.148 -11.031 -15.297 1 96.5 12 THR B N 1
ATOM 849 C CA . THR B 1 12 ? -4.227 -10.438 -16.625 1 96.5 12 THR B CA 1
ATOM 850 C C . THR B 1 12 ? -2.854 -10.422 -17.297 1 96.5 12 THR B C 1
ATOM 852 O O . THR B 1 12 ? -1.826 -10.383 -16.609 1 96.5 12 THR B O 1
ATOM 855 N N . PRO B 1 13 ? -2.828 -10.43 -18.625 1 96.81 13 PRO B N 1
ATOM 856 C CA . PRO B 1 13 ? -1.555 -10.32 -19.344 1 96.81 13 PRO B CA 1
ATOM 857 C C . PRO B 1 13 ? -0.778 -9.055 -18.969 1 96.81 13 PRO B C 1
ATOM 859 O O . PRO B 1 13 ? 0.452 -9.086 -18.891 1 96.81 13 PRO B O 1
ATOM 862 N N . GLU B 1 14 ? -1.505 -8.016 -18.781 1 96 14 GLU B N 1
ATOM 863 C CA . GLU B 1 14 ? -0.864 -6.746 -18.438 1 96 14 GLU B CA 1
ATOM 864 C C . GLU B 1 14 ? -0.165 -6.824 -17.078 1 96 14 GLU B C 1
ATOM 866 O O . GLU B 1 14 ? 0.97 -6.363 -16.938 1 96 14 GLU B O 1
ATOM 871 N N . GLN B 1 15 ? -0.837 -7.367 -16.109 1 97.56 15 GLN B N 1
ATOM 872 C CA . GLN B 1 15 ? -0.234 -7.535 -14.781 1 97.56 15 GLN B CA 1
ATOM 873 C C . GLN B 1 15 ? 1.017 -8.406 -14.859 1 97.56 15 GLN B C 1
ATOM 875 O O . GLN B 1 15 ? 2.049 -8.07 -14.273 1 97.56 15 GLN B O 1
ATOM 880 N N . LEU B 1 16 ? 0.892 -9.508 -15.562 1 98 16 LEU B N 1
ATOM 881 C CA . LEU B 1 16 ? 2.025 -10.422 -15.672 1 98 16 LEU B CA 1
ATOM 882 C C . LEU B 1 16 ? 3.199 -9.75 -16.375 1 98 16 LEU B C 1
ATOM 884 O O . LEU B 1 16 ? 4.355 -9.953 -16 1 98 16 LEU B O 1
ATOM 888 N N . ARG B 1 17 ? 2.875 -8.945 -17.391 1 97.62 17 ARG B N 1
ATOM 889 C CA . ARG B 1 17 ? 3.92 -8.219 -18.109 1 97.62 17 ARG B CA 1
ATOM 890 C C . ARG B 1 17 ? 4.707 -7.32 -17.172 1 97.62 17 ARG B C 1
ATOM 892 O O . ARG B 1 17 ? 5.941 -7.336 -17.172 1 97.62 17 ARG B O 1
ATOM 899 N N . VAL B 1 18 ? 4 -6.582 -16.359 1 97.75 18 VAL B N 1
ATOM 900 C CA . VAL B 1 18 ? 4.637 -5.648 -15.438 1 97.75 18 VAL B CA 1
ATOM 901 C C . VAL B 1 18 ? 5.473 -6.418 -14.414 1 97.75 18 VAL B C 1
ATOM 903 O O . VAL B 1 18 ? 6.586 -6.004 -14.078 1 97.75 18 VAL B O 1
ATOM 906 N N . VAL B 1 19 ? 5 -7.535 -13.922 1 98.5 19 VAL B N 1
ATOM 907 C CA . VAL B 1 19 ? 5.711 -8.398 -12.984 1 98.5 19 VAL B CA 1
ATOM 908 C C . VAL B 1 19 ? 6.996 -8.914 -13.625 1 98.5 19 VAL B C 1
ATOM 910 O O . VAL B 1 19 ? 8.078 -8.805 -13.039 1 98.5 19 VAL B O 1
ATOM 913 N N . ARG B 1 20 ? 6.902 -9.391 -14.836 1 98.5 20 ARG B N 1
ATOM 914 C CA . ARG B 1 20 ? 8.055 -9.938 -15.539 1 98.5 20 ARG B CA 1
ATOM 915 C C . ARG B 1 20 ? 9.078 -8.852 -15.844 1 98.5 20 ARG B C 1
ATOM 917 O O . ARG B 1 20 ? 10.289 -9.102 -15.812 1 98.5 20 ARG B O 1
ATOM 924 N N . GLU B 1 21 ? 8.586 -7.676 -16.219 1 98.06 21 GLU B N 1
ATOM 925 C CA . GLU B 1 21 ? 9.469 -6.547 -16.469 1 98.06 21 GLU B CA 1
ATOM 926 C C . GLU B 1 21 ? 10.312 -6.211 -15.242 1 98.06 21 GLU B C 1
ATOM 928 O O . GLU B 1 21 ? 11.492 -5.887 -15.359 1 98.06 21 GLU B O 1
ATOM 933 N N . SER B 1 22 ? 9.727 -6.312 -14.055 1 97.56 22 SER B N 1
ATOM 934 C CA . SER B 1 22 ? 10.445 -6.012 -12.82 1 97.56 22 SER B CA 1
ATOM 935 C C . SER B 1 22 ? 11.516 -7.059 -12.539 1 97.56 22 SER B C 1
ATOM 937 O O . SER B 1 22 ? 12.578 -6.734 -12 1 97.56 22 SER B O 1
ATOM 939 N N . VAL B 1 23 ? 11.289 -8.305 -12.93 1 98.56 23 VAL B N 1
ATOM 940 C CA . VAL B 1 23 ? 12.273 -9.375 -12.789 1 98.56 23 VAL B CA 1
ATOM 941 C C . VAL B 1 23 ? 13.406 -9.172 -13.789 1 98.56 23 VAL B C 1
ATOM 943 O O . VAL B 1 23 ? 14.578 -9.258 -13.438 1 98.56 23 VAL B O 1
ATOM 946 N N . ALA B 1 24 ? 13.016 -8.844 -15.055 1 98.31 24 ALA B N 1
ATOM 947 C CA . ALA B 1 24 ? 13.984 -8.625 -16.125 1 98.31 24 ALA B CA 1
ATOM 948 C C . ALA B 1 24 ? 14.906 -7.453 -15.789 1 98.31 24 ALA B C 1
ATOM 950 O O . ALA B 1 24 ? 16.094 -7.461 -16.156 1 98.31 24 ALA B O 1
ATOM 951 N N . ALA B 1 25 ? 14.336 -6.535 -15.07 1 97.12 25 ALA B N 1
ATOM 952 C CA . ALA B 1 25 ? 15.086 -5.344 -14.688 1 97.12 25 ALA B CA 1
ATOM 953 C C . ALA B 1 25 ? 16.016 -5.633 -13.516 1 97.12 25 ALA B C 1
ATOM 955 O O . ALA B 1 25 ? 16.812 -4.773 -13.109 1 97.12 25 ALA B O 1
ATOM 956 N N . GLY B 1 26 ? 15.914 -6.793 -12.945 1 97.38 26 GLY B N 1
ATOM 957 C CA . GLY B 1 26 ? 16.797 -7.195 -11.859 1 97.38 26 GLY B CA 1
ATOM 958 C C . GLY B 1 26 ? 16.344 -6.707 -10.5 1 97.38 26 GLY B C 1
ATOM 959 O O . GLY B 1 26 ? 17.094 -6.738 -9.539 1 97.38 26 GLY B O 1
ATOM 960 N N . GLU B 1 27 ? 15.102 -6.223 -10.398 1 96.12 27 GLU B N 1
ATOM 961 C CA . GLU B 1 27 ? 14.562 -5.734 -9.133 1 96.12 27 GLU B CA 1
ATOM 962 C C . GLU B 1 27 ? 14.227 -6.895 -8.195 1 96.12 27 GLU B C 1
ATOM 964 O O . GLU B 1 27 ? 14.258 -6.742 -6.977 1 96.12 27 GLU B O 1
ATOM 969 N N . TYR B 1 28 ? 13.883 -7.996 -8.758 1 98.12 28 TYR B N 1
ATOM 970 C CA . TYR B 1 28 ? 13.531 -9.227 -8.047 1 98.12 28 TYR B CA 1
ATOM 971 C C . TYR B 1 28 ? 14.156 -10.438 -8.727 1 98.12 28 TYR B C 1
ATOM 973 O O . TYR B 1 28 ? 14.391 -10.422 -9.938 1 98.12 28 TYR B O 1
ATOM 981 N N . ALA B 1 29 ? 14.344 -11.445 -8 1 98.06 29 ALA B N 1
ATOM 982 C CA . ALA B 1 29 ? 14.984 -12.648 -8.523 1 98.06 29 ALA B CA 1
ATOM 983 C C . ALA B 1 29 ? 14.008 -13.492 -9.336 1 98.06 29 ALA B C 1
ATOM 985 O O . ALA B 1 29 ? 14.414 -14.281 -10.195 1 98.06 29 ALA B O 1
ATOM 986 N N . SER B 1 30 ? 12.672 -13.352 -9.016 1 98.31 30 SER B N 1
ATOM 987 C CA . SER B 1 30 ? 11.68 -14.188 -9.68 1 98.31 30 SER B CA 1
ATOM 988 C C . SER B 1 30 ? 10.281 -13.586 -9.578 1 98.31 30 SER B C 1
ATOM 990 O O . SER B 1 30 ? 10.047 -12.688 -8.766 1 98.31 30 SER B O 1
ATOM 992 N N . THR B 1 31 ? 9.406 -14.109 -10.32 1 98.19 31 THR B N 1
ATOM 993 C CA . THR B 1 31 ? 8.008 -13.719 -10.242 1 98.19 31 THR B CA 1
ATOM 994 C C . THR B 1 31 ? 7.426 -14.047 -8.875 1 98.19 31 THR B C 1
ATOM 996 O O . THR B 1 31 ? 6.609 -13.289 -8.344 1 98.19 31 THR B O 1
ATOM 999 N N . SER B 1 32 ? 7.863 -15.117 -8.312 1 98.38 32 SER B N 1
ATOM 1000 C CA . SER B 1 32 ? 7.422 -15.477 -6.969 1 98.38 32 SER B CA 1
ATOM 1001 C C . SER B 1 32 ? 7.84 -14.43 -5.945 1 98.38 32 SER B C 1
ATOM 1003 O O . SER B 1 32 ? 7.082 -14.109 -5.027 1 98.38 32 SER B O 1
ATOM 1005 N N . GLU B 1 33 ? 9.023 -13.961 -6.133 1 98.31 33 GLU B N 1
ATOM 1006 C CA . GLU B 1 33 ? 9.5 -12.922 -5.223 1 98.31 33 GLU B CA 1
ATOM 1007 C C . GLU B 1 33 ? 8.648 -11.656 -5.34 1 98.31 33 GLU B C 1
ATOM 1009 O O . GLU B 1 33 ? 8.305 -11.039 -4.332 1 98.31 33 GLU B O 1
ATOM 1014 N N . VAL B 1 34 ? 8.25 -11.258 -6.469 1 98.69 34 VAL B N 1
ATOM 1015 C CA . VAL B 1 34 ? 7.391 -10.102 -6.691 1 98.69 34 VAL B CA 1
ATOM 1016 C C . VAL B 1 34 ? 6.047 -10.312 -6 1 98.69 34 VAL B C 1
ATOM 1018 O O . VAL B 1 34 ? 5.562 -9.422 -5.289 1 98.69 34 VAL B O 1
ATOM 1021 N N . LEU B 1 35 ? 5.465 -11.445 -6.191 1 98.75 35 LEU B N 1
ATOM 1022 C CA . LEU B 1 35 ? 4.129 -11.719 -5.664 1 98.75 35 LEU B CA 1
ATOM 1023 C C . LEU B 1 35 ? 4.152 -11.797 -4.145 1 98.75 35 LEU B C 1
ATOM 1025 O O . LEU B 1 35 ? 3.203 -11.367 -3.48 1 98.75 35 LEU B O 1
ATOM 1029 N N . ARG B 1 36 ? 5.301 -12.359 -3.58 1 98.31 36 ARG B N 1
ATOM 1030 C CA . ARG B 1 36 ? 5.434 -12.336 -2.127 1 98.31 36 ARG B CA 1
ATOM 1031 C C . ARG B 1 36 ? 5.508 -10.906 -1.604 1 98.31 36 ARG B C 1
ATOM 1033 O O . ARG B 1 36 ? 4.91 -10.586 -0.576 1 98.31 36 ARG B O 1
ATOM 1040 N N . ALA B 1 37 ? 6.176 -10.047 -2.324 1 98.56 37 ALA B N 1
ATOM 1041 C CA . ALA B 1 37 ? 6.242 -8.633 -1.964 1 98.56 37 ALA B CA 1
ATOM 1042 C C . ALA B 1 37 ? 4.867 -7.977 -2.062 1 98.56 37 ALA B C 1
ATOM 1044 O O . ALA B 1 37 ? 4.488 -7.188 -1.194 1 98.56 37 ALA B O 1
ATOM 1045 N N . ALA B 1 38 ? 4.133 -8.266 -3.082 1 98.75 38 ALA B N 1
ATOM 1046 C CA . ALA B 1 38 ? 2.789 -7.73 -3.277 1 98.75 38 ALA B CA 1
ATOM 1047 C C . ALA B 1 38 ? 1.857 -8.164 -2.148 1 98.75 38 ALA B C 1
ATOM 1049 O O . ALA B 1 38 ? 1.079 -7.355 -1.634 1 98.75 38 ALA B O 1
ATOM 1050 N N . VAL B 1 39 ? 1.968 -9.406 -1.723 1 98.62 39 VAL B N 1
ATOM 1051 C CA . VAL B 1 39 ? 1.124 -9.922 -0.652 1 98.62 39 VAL B CA 1
ATOM 1052 C C . VAL B 1 39 ? 1.479 -9.242 0.666 1 98.62 39 VAL B C 1
ATOM 1054 O O . VAL B 1 39 ? 0.595 -8.914 1.46 1 98.62 39 VAL B O 1
ATOM 1057 N N . ARG B 1 40 ? 2.762 -9.023 0.873 1 98.06 40 ARG B N 1
ATOM 1058 C CA . ARG B 1 40 ? 3.166 -8.305 2.08 1 98.06 40 ARG B CA 1
ATOM 1059 C C . ARG B 1 40 ? 2.566 -6.906 2.113 1 98.06 40 ARG B C 1
ATOM 1061 O O . ARG B 1 40 ? 2.105 -6.449 3.162 1 98.06 40 ARG B O 1
ATOM 1068 N N . LEU B 1 41 ? 2.617 -6.285 0.988 1 98.25 41 LEU B N 1
ATOM 1069 C CA . LEU B 1 41 ? 2.039 -4.949 0.885 1 98.25 41 LEU B CA 1
ATOM 1070 C C . LEU B 1 41 ? 0.535 -4.988 1.134 1 98.25 41 LEU B C 1
ATOM 1072 O O . LEU B 1 41 ? 0 -4.152 1.866 1 98.25 41 LEU B O 1
ATOM 1076 N N . TRP B 1 42 ? -0.122 -5.918 0.589 1 98.56 42 TRP B N 1
ATOM 1077 C CA . TRP B 1 42 ? -1.558 -6.121 0.756 1 98.56 42 TRP B CA 1
ATOM 1078 C C . TRP B 1 42 ? -1.903 -6.383 2.219 1 98.56 42 TRP B C 1
ATOM 1080 O O . TRP B 1 42 ? -2.857 -5.809 2.748 1 98.56 42 TRP B O 1
ATOM 1090 N N . GLN B 1 43 ? -1.157 -7.219 2.889 1 97.81 43 GLN B N 1
ATOM 1091 C CA . GLN B 1 43 ? -1.356 -7.504 4.305 1 97.81 43 GLN B CA 1
ATOM 1092 C C . GLN B 1 43 ? -1.181 -6.246 5.148 1 97.81 43 GLN B C 1
ATOM 1094 O O . GLN B 1 43 ? -1.972 -5.984 6.059 1 97.81 43 GLN B O 1
ATOM 1099 N N . ARG B 1 44 ? -0.15 -5.523 4.871 1 97.19 44 ARG B N 1
ATOM 1100 C CA . ARG B 1 44 ? 0.11 -4.285 5.602 1 97.19 44 ARG B CA 1
ATOM 1101 C C . ARG B 1 44 ? -1.035 -3.293 5.422 1 97.19 44 ARG B C 1
ATOM 1103 O O . ARG B 1 44 ? -1.479 -2.67 6.387 1 97.19 44 ARG B O 1
ATOM 1110 N N . GLN B 1 45 ? -1.467 -3.164 4.176 1 96.56 45 GLN B N 1
ATOM 1111 C CA . GLN B 1 45 ? -2.574 -2.256 3.896 1 96.56 45 GLN B CA 1
ATOM 1112 C C . GLN B 1 45 ? -3.822 -2.652 4.68 1 96.56 45 GLN B C 1
ATOM 1114 O O . GLN B 1 45 ? -4.52 -1.793 5.223 1 96.56 45 GLN B O 1
ATOM 1119 N N . ARG B 1 46 ? -4.082 -3.928 4.707 1 95.75 46 ARG B N 1
ATOM 1120 C CA . ARG B 1 46 ? -5.23 -4.43 5.457 1 95.75 46 ARG B CA 1
ATOM 1121 C C . ARG B 1 46 ? -5.109 -4.086 6.938 1 95.75 46 ARG B C 1
ATOM 1123 O O . ARG B 1 46 ? -6.09 -3.691 7.574 1 95.75 46 ARG B O 1
ATOM 1130 N N . GLN B 1 47 ? -3.957 -4.246 7.484 1 95.94 47 GLN B N 1
ATOM 1131 C CA . GLN B 1 47 ? -3.719 -3.926 8.883 1 95.94 47 GLN B CA 1
ATOM 1132 C C . GLN B 1 47 ? -3.906 -2.434 9.148 1 95.94 47 GLN B C 1
ATOM 1134 O O . GLN B 1 47 ? -4.527 -2.047 10.141 1 95.94 47 GLN B O 1
ATOM 1139 N N . GLU B 1 48 ? -3.361 -1.624 8.281 1 95.25 48 GLU B N 1
ATOM 1140 C CA . GLU B 1 48 ? -3.498 -0.176 8.406 1 95.25 48 GLU B CA 1
ATOM 1141 C C . GLU B 1 48 ? -4.961 0.248 8.344 1 95.25 48 GLU B C 1
ATOM 1143 O O . GLU B 1 48 ? -5.398 1.104 9.117 1 95.25 48 GLU B O 1
ATOM 1148 N N . ASP B 1 49 ? -5.727 -0.323 7.434 1 93.75 49 ASP B N 1
ATOM 1149 C CA . ASP B 1 49 ? -7.152 -0.026 7.297 1 93.75 49 ASP B CA 1
ATOM 1150 C C . ASP B 1 49 ? -7.914 -0.41 8.562 1 93.75 49 ASP B C 1
ATOM 1152 O O . ASP B 1 49 ? -8.781 0.336 9.023 1 93.75 49 ASP B O 1
ATOM 1156 N N . ALA B 1 50 ? -7.582 -1.544 9.109 1 93.25 50 ALA B N 1
ATOM 1157 C CA . ALA B 1 50 ? -8.227 -2 10.344 1 93.25 50 ALA B CA 1
ATOM 1158 C C . ALA B 1 50 ? -7.93 -1.046 11.5 1 93.25 50 ALA B C 1
ATOM 1160 O O . ALA B 1 50 ? -8.82 -0.724 12.281 1 93.25 50 ALA B O 1
ATOM 1161 N N . GLU B 1 51 ? -6.73 -0.558 11.602 1 93.94 51 GLU B N 1
ATOM 1162 C CA . GLU B 1 51 ? -6.328 0.377 12.648 1 93.94 51 GLU B CA 1
ATOM 1163 C C . GLU B 1 51 ? -7.039 1.719 12.492 1 93.94 51 GLU B C 1
ATOM 1165 O O . GLU B 1 51 ? -7.48 2.312 13.477 1 93.94 51 GLU B O 1
ATOM 1170 N N . ARG B 1 52 ? -7.094 2.168 11.258 1 91.38 52 ARG B N 1
ATOM 1171 C CA . ARG B 1 52 ? -7.793 3.418 10.977 1 91.38 52 ARG B CA 1
ATOM 1172 C C . ARG B 1 52 ? -9.266 3.324 11.375 1 91.38 52 ARG B C 1
ATOM 1174 O O . ARG B 1 52 ? -9.812 4.258 11.961 1 91.38 52 ARG B O 1
ATOM 1181 N N . LEU B 1 53 ? -9.875 2.209 11.07 1 91.69 53 LEU B N 1
ATOM 1182 C CA . LEU B 1 53 ? -11.273 1.997 11.422 1 91.69 53 LEU B CA 1
ATOM 1183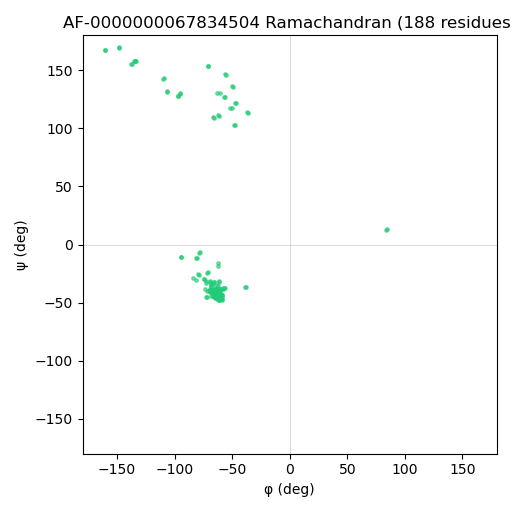 C C . LEU B 1 53 ? -11.461 1.992 12.938 1 91.69 53 LEU B C 1
ATOM 1185 O O . LEU B 1 53 ? -12.445 2.537 13.453 1 91.69 53 LEU B O 1
ATOM 1189 N N . ASP B 1 54 ? -10.523 1.411 13.57 1 92.5 54 ASP B N 1
ATOM 1190 C CA . ASP B 1 54 ? -10.594 1.367 15.031 1 92.5 54 ASP B CA 1
ATOM 1191 C C . ASP B 1 54 ? -10.523 2.771 15.625 1 92.5 54 ASP B C 1
ATOM 1193 O O . ASP B 1 54 ? -11.242 3.086 16.578 1 92.5 54 ASP B O 1
ATOM 1197 N N . VAL B 1 55 ? -9.703 3.562 15.047 1 91.5 55 VAL B N 1
ATOM 1198 C CA . VAL B 1 55 ? -9.562 4.945 15.492 1 91.5 55 VAL B CA 1
ATOM 1199 C C . VAL B 1 55 ? -10.867 5.703 15.242 1 91.5 55 VAL B C 1
ATOM 1201 O O . VAL B 1 55 ? -11.336 6.445 16.109 1 91.5 55 VAL B O 1
ATOM 1204 N N . ILE B 1 56 ? -11.438 5.508 14.062 1 91.25 56 ILE B N 1
ATOM 1205 C CA . ILE B 1 56 ? -12.688 6.164 13.695 1 91.25 56 ILE B CA 1
ATOM 1206 C C . ILE B 1 56 ? -13.805 5.707 14.625 1 91.25 56 ILE B C 1
ATOM 1208 O O . ILE B 1 56 ? -14.578 6.527 15.133 1 91.25 56 ILE B O 1
ATOM 1212 N N . ARG B 1 57 ? -13.914 4.402 14.867 1 92.25 57 ARG B N 1
ATOM 1213 C CA . ARG B 1 57 ? -14.922 3.85 15.773 1 92.25 57 ARG B CA 1
ATOM 1214 C C . ARG B 1 57 ? -14.766 4.422 17.172 1 92.25 57 ARG B C 1
ATOM 1216 O O . ARG B 1 57 ? -15.758 4.75 17.828 1 92.25 57 ARG B O 1
ATOM 1223 N N . ALA B 1 58 ? -13.57 4.621 17.641 1 90.88 58 ALA B N 1
ATOM 1224 C CA . ALA B 1 58 ? -13.305 5.184 18.969 1 90.88 58 ALA B CA 1
ATOM 1225 C C . ALA B 1 58 ? -13.75 6.641 19.031 1 90.88 58 ALA B C 1
ATOM 1227 O O . ALA B 1 58 ? -14.297 7.078 20.047 1 90.88 58 ALA B O 1
ATOM 1228 N N . ARG B 1 59 ? -13.516 7.379 17.969 1 87.25 59 ARG B N 1
ATOM 1229 C CA . ARG B 1 59 ? -13.93 8.773 17.922 1 87.25 59 ARG B CA 1
ATOM 1230 C C . ARG B 1 59 ? -15.453 8.898 17.953 1 87.25 59 ARG B C 1
ATOM 1232 O O . ARG B 1 59 ? -16 9.773 18.625 1 87.25 59 ARG B O 1
ATOM 1239 N N . ILE B 1 60 ? -16.078 8.031 17.25 1 87.75 60 ILE B N 1
ATOM 1240 C CA . ILE B 1 60 ? -17.531 8.016 17.219 1 87.75 60 ILE B CA 1
ATOM 1241 C C . ILE B 1 60 ? -18.094 7.68 18.609 1 87.75 60 ILE B C 1
ATOM 1243 O O . ILE B 1 60 ? -19 8.352 19.094 1 87.75 60 ILE B O 1
ATOM 1247 N N . ARG B 1 61 ? -17.531 6.707 19.25 1 88.56 61 ARG B N 1
ATOM 1248 C CA . ARG B 1 61 ? -17.953 6.309 20.594 1 88.56 61 ARG B CA 1
ATOM 1249 C C . ARG B 1 61 ? -17.766 7.449 21.594 1 88.56 61 ARG B C 1
ATOM 1251 O O . ARG B 1 61 ? -18.641 7.703 22.422 1 88.56 61 ARG B O 1
ATOM 1258 N N . ARG B 1 62 ? -16.641 8.164 21.531 1 86.44 62 ARG B N 1
ATOM 1259 C CA . ARG B 1 62 ? -16.375 9.305 22.406 1 86.44 62 ARG B CA 1
ATOM 1260 C C . ARG B 1 62 ? -17.406 10.406 22.188 1 86.44 62 ARG B C 1
ATOM 1262 O O . ARG B 1 62 ? -17.859 11.047 23.141 1 86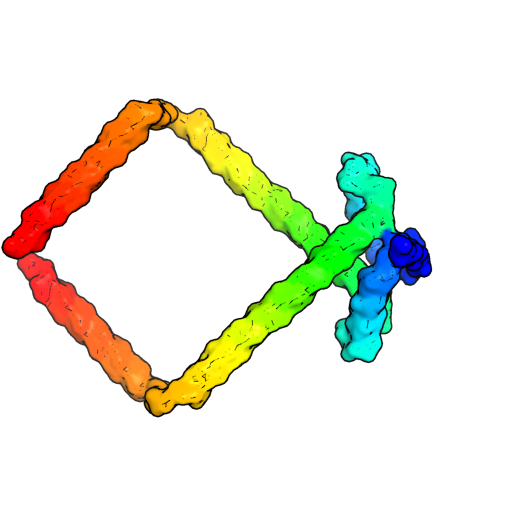.44 62 ARG B O 1
ATOM 1269 N N . SER B 1 63 ? -17.75 10.609 20.922 1 77.69 63 SER B N 1
ATOM 1270 C CA . SER B 1 63 ? -18.75 11.625 20.594 1 77.69 63 SER B CA 1
ATOM 1271 C C . SER B 1 63 ? -20.125 11.234 21.109 1 77.69 63 SER B C 1
ATOM 1273 O O . SER B 1 63 ? -20.859 12.078 21.625 1 77.69 63 SER B O 1
ATOM 1275 N N . LEU B 1 64 ? -20.453 9.969 21.016 1 83.31 64 LEU B N 1
ATOM 1276 C CA . LEU B 1 64 ? -21.75 9.469 21.469 1 83.31 64 LEU B CA 1
ATOM 1277 C C . LEU B 1 64 ? -21.828 9.477 22.984 1 83.31 64 LEU B C 1
ATOM 1279 O O . LEU B 1 64 ? -22.922 9.656 23.547 1 83.31 64 LEU B O 1
ATOM 1283 N N . ASP B 1 65 ? -20.75 9.43 23.562 1 81.31 65 ASP B N 1
ATOM 1284 C CA . ASP B 1 65 ? -20.703 9.383 25.031 1 81.31 65 ASP B CA 1
ATOM 1285 C C . ASP B 1 65 ? -20.547 10.781 25.609 1 81.31 65 ASP B C 1
ATOM 1287 O O . ASP B 1 65 ? -20.578 10.961 26.828 1 81.31 65 ASP B O 1
ATOM 1291 N N . ASP B 1 66 ? -20.25 11.719 24.641 1 69 66 ASP B N 1
ATOM 1292 C CA . ASP B 1 66 ? -20.141 13.102 25.094 1 69 66 ASP B CA 1
ATOM 1293 C C . ASP B 1 66 ? -21.484 13.633 25.578 1 69 66 ASP B C 1
ATOM 1295 O O . ASP B 1 66 ? -22.469 13.648 24.828 1 69 66 ASP B O 1
ATOM 1299 N N . PRO B 1 67 ? -21.625 13.844 26.906 1 72.88 67 PRO B N 1
ATOM 1300 C CA . PRO B 1 67 ? -22.891 14.297 27.516 1 72.88 67 PRO B CA 1
ATOM 1301 C C . PRO B 1 67 ? -23.312 15.672 27.016 1 72.88 67 PRO B C 1
ATOM 1303 O O . PRO B 1 67 ? -24.453 16.078 27.203 1 72.88 67 PRO B O 1
ATOM 1306 N N . ARG B 1 68 ? -22.344 16.328 26.469 1 67.56 68 ARG B N 1
ATOM 1307 C CA . ARG B 1 68 ? -22.75 17.641 26 1 67.56 68 ARG B CA 1
ATOM 1308 C C . ARG B 1 68 ? -23.844 17.547 24.938 1 67.56 68 ARG B C 1
ATOM 1310 O O . ARG B 1 68 ? -23.875 16.594 24.172 1 67.56 68 ARG B O 1
ATOM 1317 N N . PRO B 1 69 ? -24.922 18.359 25.188 1 61.81 69 PRO B N 1
ATOM 1318 C CA . PRO B 1 69 ? -26.031 18.281 24.234 1 61.81 69 PRO B CA 1
ATOM 1319 C C . PRO B 1 69 ? -25.547 18.344 22.781 1 61.81 69 PRO B C 1
ATOM 1321 O O . PRO B 1 69 ? -24.547 18.984 22.484 1 61.81 69 PRO B O 1
ATOM 1324 N N . ASP B 1 70 ? -25.906 17.234 21.984 1 61.12 70 ASP B N 1
ATOM 1325 C CA . ASP B 1 70 ? -25.625 17.344 20.562 1 61.12 70 ASP B CA 1
ATOM 1326 C C . ASP B 1 70 ? -25.875 18.766 20.062 1 61.12 70 ASP B C 1
ATOM 1328 O O . ASP B 1 70 ? -26.828 19.422 20.484 1 61.12 70 ASP B O 1
ATOM 1332 N N . LEU B 1 71 ? -24.891 19.469 19.656 1 60.03 71 LEU B N 1
ATOM 1333 C CA . LEU B 1 71 ? -25.156 20.812 19.141 1 60.03 71 LEU B CA 1
ATOM 1334 C C . LEU B 1 71 ? -26.312 20.781 18.125 1 60.03 71 LEU B C 1
ATOM 1336 O O . LEU B 1 71 ? -26.328 19.938 17.234 1 60.03 71 LEU B O 1
ATOM 1340 N N . THR B 1 72 ? -27.469 21.234 18.625 1 63.03 72 THR B N 1
ATOM 1341 C CA . THR B 1 72 ? -28.547 21.438 17.641 1 63.03 72 THR B CA 1
ATOM 1342 C C . THR B 1 72 ? -28.094 22.375 16.531 1 63.03 72 THR B C 1
ATOM 1344 O O . THR B 1 72 ? -27.094 23.094 16.688 1 63.03 72 THR B O 1
ATOM 1347 N N . GLY B 1 73 ? -28.594 22.125 15.344 1 64.94 73 GLY B N 1
ATOM 1348 C CA . GLY B 1 73 ? -28.391 23.141 14.32 1 64.94 73 GLY B CA 1
ATOM 1349 C C . GLY B 1 73 ? -28.5 24.562 14.852 1 64.94 73 GLY B C 1
ATOM 1350 O O . GLY B 1 73 ? -27.766 25.453 14.422 1 64.94 73 GLY B O 1
ATOM 1351 N N . GLU B 1 74 ? -29.406 24.609 15.75 1 73.44 74 GLU B N 1
ATOM 1352 C CA . GLU B 1 74 ? -29.594 25.906 16.391 1 73.44 74 GLU B CA 1
ATOM 1353 C C . GLU B 1 74 ? -28.406 26.266 17.266 1 73.44 74 GLU B C 1
ATOM 1355 O O . GLU B 1 74 ? -27.969 27.422 17.297 1 73.44 74 GLU B O 1
ATOM 1360 N N . ASP B 1 75 ? -27.906 25.391 17.906 1 66.5 75 ASP B N 1
ATOM 1361 C CA . ASP B 1 75 ? -26.75 25.625 18.766 1 66.5 75 ASP B CA 1
ATOM 1362 C C . ASP B 1 75 ? -25.5 25.969 17.938 1 66.5 75 ASP B C 1
ATOM 1364 O O . ASP B 1 75 ? -24.75 26.875 18.312 1 66.5 75 ASP B O 1
ATOM 1368 N N . VAL B 1 76 ? -25.344 25.25 16.875 1 71.19 76 VAL B N 1
ATOM 1369 C CA . VAL B 1 76 ? -24.234 25.5 15.969 1 71.19 76 VAL B CA 1
ATOM 1370 C C . VAL B 1 76 ? -24.375 26.891 15.359 1 71.19 76 VAL B C 1
ATOM 1372 O O . VAL B 1 76 ? -23.406 27.656 15.297 1 71.19 76 VAL B O 1
ATOM 1375 N N . ARG B 1 77 ? -25.594 27.219 15.031 1 71.31 77 ARG B N 1
ATOM 1376 C CA . ARG B 1 77 ? -25.875 28.562 14.492 1 71.31 77 ARG B CA 1
ATOM 1377 C C . ARG B 1 77 ? -25.562 29.641 15.531 1 71.31 77 ARG B C 1
ATOM 1379 O O . ARG B 1 77 ? -24.984 30.672 15.203 1 71.31 77 ARG B O 1
ATOM 1386 N N . ALA B 1 78 ? -25.953 29.438 16.609 1 75.06 78 ALA B N 1
ATOM 1387 C CA . ALA B 1 78 ? -25.75 30.406 17.672 1 75.06 78 ALA B CA 1
ATOM 1388 C C . ALA B 1 78 ? -24.266 30.578 18 1 75.06 78 ALA B C 1
ATOM 1390 O O . ALA B 1 78 ? -23.781 31.688 18.219 1 75.06 78 ALA B O 1
ATOM 1391 N N . ARG B 1 79 ? -23.609 29.516 17.953 1 71.56 79 ARG B N 1
ATOM 1392 C CA . ARG B 1 79 ? -22.172 29.562 18.234 1 71.56 79 ARG B CA 1
ATOM 1393 C C . ARG B 1 79 ? -21.406 30.234 17.094 1 71.56 79 ARG B C 1
ATOM 1395 O O . ARG B 1 79 ? -20.484 31 17.344 1 71.56 79 ARG B O 1
ATOM 1402 N N . LEU B 1 80 ? -21.797 29.953 15.898 1 74.06 80 LEU B N 1
ATOM 1403 C CA . LEU B 1 80 ? -21.203 30.609 14.742 1 74.06 80 LEU B CA 1
ATOM 1404 C C . LEU B 1 80 ? -21.5 32.125 14.75 1 74.06 80 LEU B C 1
ATOM 1406 O 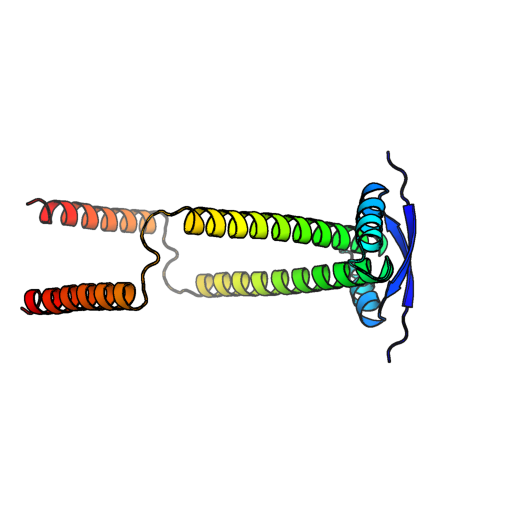O . LEU B 1 80 ? -20.625 32.906 14.438 1 74.06 80 LEU B O 1
ATOM 1410 N N . LYS B 1 81 ? -22.656 32.469 15.125 1 76.69 81 LYS B N 1
ATOM 1411 C CA . LYS B 1 81 ? -23.016 33.875 15.273 1 76.69 81 LYS B CA 1
ATOM 1412 C C . LYS B 1 81 ? -22.188 34.562 16.359 1 76.69 81 LYS B C 1
ATOM 1414 O O . LYS B 1 81 ? -21.719 35.688 16.172 1 76.69 81 LYS B O 1
ATOM 1419 N N . ALA B 1 82 ? -21.984 33.906 17.328 1 74.62 82 ALA B N 1
ATOM 1420 C CA . ALA B 1 82 ? -21.219 34.469 18.438 1 74.62 82 ALA B CA 1
ATOM 1421 C C . ALA B 1 82 ? -19.75 34.656 18.062 1 74.62 82 ALA B C 1
ATOM 1423 O O . ALA B 1 82 ? -19.141 35.688 18.391 1 74.62 82 ALA B O 1
ATOM 1424 N N . LEU B 1 83 ? -19.266 33.688 17.375 1 75.31 83 LEU B N 1
ATOM 1425 C CA . LEU B 1 83 ? -17.891 33.781 16.922 1 75.31 83 LEU B CA 1
ATOM 1426 C C . LEU B 1 83 ? -17.719 34.906 15.906 1 75.31 83 LEU B C 1
ATOM 1428 O O . LEU B 1 83 ? -16.734 35.625 15.93 1 75.31 83 LEU B O 1
ATOM 1432 N N . HIS B 1 84 ? -18.641 34.969 15.047 1 75.19 84 HIS B N 1
ATOM 1433 C CA . HIS B 1 84 ? -18.656 36.062 14.078 1 75.19 84 HIS B CA 1
ATOM 1434 C C . HIS B 1 84 ? -18.75 37.438 14.781 1 75.19 84 HIS B C 1
ATOM 1436 O O . HIS B 1 84 ? -18.062 38.375 14.398 1 75.19 84 HIS B O 1
ATOM 1442 N N . ALA B 1 85 ? -19.562 37.469 15.688 1 72.38 85 ALA B N 1
ATOM 1443 C CA . ALA B 1 85 ? -19.734 38.688 16.453 1 72.38 85 ALA B CA 1
ATOM 1444 C C . ALA B 1 85 ? -18.438 39.094 17.172 1 72.38 85 ALA B C 1
ATOM 1446 O O . ALA B 1 85 ? -18.078 40.25 17.234 1 72.38 85 ALA B O 1
ATOM 1447 N N . GLU B 1 86 ? -17.844 38.094 17.609 1 72.31 86 GLU B N 1
ATOM 1448 C CA . GLU B 1 86 ? -16.578 38.375 18.281 1 72.31 86 GLU B CA 1
ATOM 1449 C C . GLU B 1 86 ? -15.508 38.844 17.281 1 72.31 86 GLU B C 1
ATOM 1451 O O . GLU B 1 86 ? -14.711 39.719 17.594 1 72.31 86 GLU B O 1
ATOM 1456 N N . THR B 1 87 ? -15.555 38.219 16.188 1 73 87 THR B N 1
ATOM 1457 C CA . THR B 1 87 ? -14.586 38.562 15.148 1 73 87 THR B CA 1
ATOM 1458 C C . THR B 1 87 ? -14.867 39.969 14.602 1 73 87 THR B C 1
ATOM 1460 O O . THR B 1 87 ? -13.945 40.75 14.398 1 73 87 THR B O 1
ATOM 1463 N N . VAL B 1 88 ? -16.078 40.281 14.43 1 71.5 88 VAL B N 1
ATOM 1464 C CA . VAL B 1 88 ? -16.469 41.594 13.945 1 71.5 88 VAL B CA 1
ATOM 1465 C C . VAL B 1 88 ? -16.125 42.656 15 1 71.5 88 VAL B C 1
ATOM 1467 O O . VAL B 1 88 ? -15.641 43.719 14.664 1 71.5 88 VAL B O 1
ATOM 1470 N N . GLU B 1 89 ? -16.375 42.375 16.141 1 69.69 89 GLU B N 1
ATOM 1471 C CA . GLU B 1 89 ? -16.047 43.312 17.219 1 69.69 89 GLU B CA 1
ATOM 1472 C C . GLU B 1 89 ? -14.539 43.469 17.375 1 69.69 89 GLU B C 1
ATOM 1474 O O . GLU B 1 89 ? -14.055 44.562 17.625 1 69.69 89 GLU B O 1
ATOM 1479 N N . ALA B 1 90 ? -13.906 42.469 17.141 1 76.31 90 ALA B N 1
ATOM 1480 C CA . ALA B 1 90 ? -12.445 42.531 17.203 1 76.31 90 ALA B CA 1
ATOM 1481 C C . ALA B 1 90 ? -11.898 43.406 16.062 1 76.31 90 ALA B C 1
ATOM 1483 O O . ALA B 1 90 ? -10.961 44.156 16.25 1 76.31 90 ALA B O 1
ATOM 1484 N N . GLN B 1 91 ? -12.43 43.188 14.984 1 70.44 91 GLN B N 1
ATOM 1485 C CA . GLN B 1 91 ? -12.023 43.969 13.82 1 70.44 91 GLN B CA 1
ATOM 1486 C C . GLN B 1 91 ? -12.406 45.438 13.984 1 70.44 91 GLN B C 1
ATOM 1488 O O . GLN B 1 91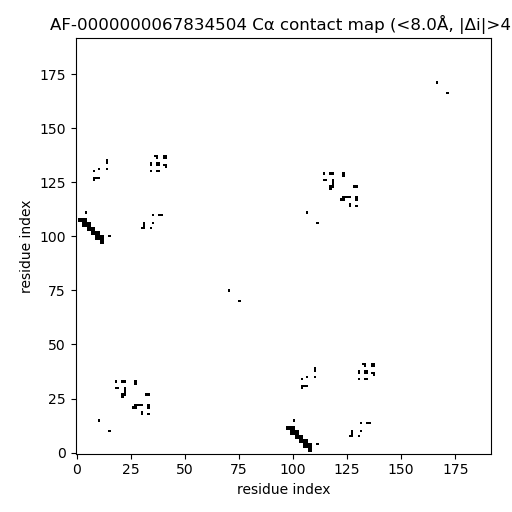 ? -1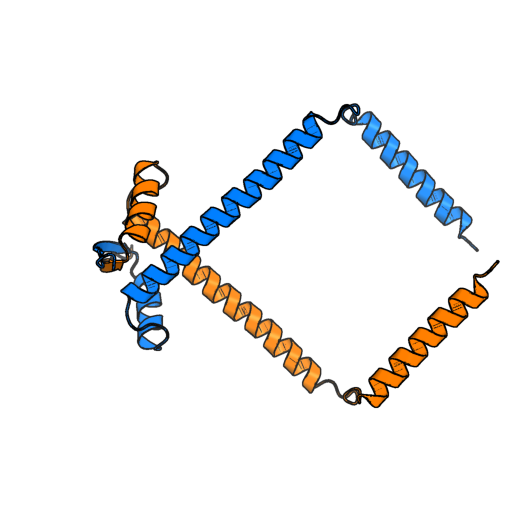1.688 46.312 13.539 1 70.44 91 GLN B O 1
ATOM 1493 N N . ARG B 1 92 ? -13.484 45.625 14.664 1 67.62 92 ARG B N 1
ATOM 1494 C CA . ARG B 1 92 ? -13.938 47 14.945 1 67.62 92 ARG B CA 1
ATOM 1495 C C . ARG B 1 92 ? -13.047 47.656 15.984 1 67.62 92 ARG B C 1
ATOM 1497 O O . ARG B 1 92 ? -12.766 48.844 15.883 1 67.62 92 ARG B O 1
ATOM 1504 N N . ASN B 1 93 ? -12.586 46.906 16.781 1 74.94 93 ASN B N 1
ATOM 1505 C CA . ASN B 1 93 ? -11.75 47.5 17.828 1 74.94 93 ASN B CA 1
ATOM 1506 C C . ASN B 1 93 ? -10.312 47.688 17.344 1 74.94 93 ASN B C 1
ATOM 1508 O O . ASN B 1 93 ? -9.555 48.438 17.938 1 74.94 93 ASN B O 1
ATOM 1512 N N . GLU B 1 94 ? -9.812 46.875 16.422 1 62.62 94 GLU B N 1
ATOM 1513 C CA . GLU B 1 94 ? -8.469 47.031 15.891 1 62.62 94 GLU B CA 1
ATOM 1514 C C . GLU B 1 94 ? -8.422 48.094 14.805 1 62.62 94 GLU B C 1
ATOM 1516 O O . GLU B 1 94 ? -7.344 48.438 14.312 1 62.62 94 GLU B O 1
ATOM 1521 N N . ALA B 1 95 ? -9.609 48.531 14.352 1 57.62 95 ALA B N 1
ATOM 1522 C CA . ALA B 1 95 ? -9.539 49.656 13.414 1 57.62 95 ALA B CA 1
ATOM 1523 C C . ALA B 1 95 ? -8.922 50.875 14.07 1 57.62 95 ALA B C 1
ATOM 1525 O O . ALA B 1 95 ? -9.312 51.25 15.18 1 57.62 95 ALA B O 1
ATOM 1526 N N . PRO B 1 96 ? -7.676 51.125 13.516 1 57.44 96 PRO B N 1
ATOM 1527 C CA . PRO B 1 96 ? -7.043 52.344 14.039 1 57.44 96 PRO B CA 1
ATOM 1528 C C . PRO B 1 96 ? -7.965 53.562 13.984 1 57.44 96 PRO B C 1
ATOM 1530 O O . PRO B 1 96 ? -8.891 53.594 13.172 1 57.44 96 PRO B O 1
#

InterPro domains:
  IPR010985 Ribbon-helix-helix [SSF47598] (4-47)
  IPR022789 Antitoxin ParD [PF03693] (17-45)
  IPR022789 Antitoxin ParD [PTHR36582] (4-89)
  IPR038296 Antitoxin ParD superfamily [G3DSA:6.10.10.120] (13-94)

Foldseek 3Di:
DPDDDDDDDDDDPVVVVVLVVCCVVVVDVDSVRVVVVVVVVVVVVVVVVVVVVVVVVVVVVCVVPPPPPPCDPVNVVVVVVVVVVVVVVVVVVPPD/DPDDDDDDDDDDPVVVVVLVVCCVVVVDVDSVRVVVVVVVVVVVVVVVVVVVVVVVVVVVVCVVPPPPPPCDPVNVVVVVVVVVVVVVVVVVVPPD

Sequence (192 aa):
MPSAEKISITMTPEQLRVVRESVAAGEYASTSEVLRAAVRLWQRQRQEDAERLDVIRARIRRSLDDPRPDLTGEDVRARLKALHAETVEAQRNEAPMPSAEKISITMTPEQLRVVRESVAAGEYASTSEVLRAAVRLWQRQRQEDAERLDVIRARIRRSLDDPRPDLTGEDVRARLKALHAETVEAQRNEAP

Organism: Methylorubrum extorquens (strain ATCC 14718 / DSM 1338 / JCM 2805 / NCIMB 9133 / AM1) (NCBI:txid272630)

Secondary structure (DSSP, 8-state):
-PPPEEEEEEE-HHHHHHHHHHHHTTSSSSHHHHHHHHHHHHHHHHHHHHHHHHHHHHHHHHHHT--S----HHHHHHHHHHHHHHHHHHHHHH--/-PPPEEEEEEE-HHHHHHHHHHHHTTSSSSHHHHHHHHHHHHHHHHHHHHHHHHHHHHHHHHHHT--S----HHHHHHHHHHHHHHHHHHHHHH--

Solvent-accessible surface area (backbone atoms only — not comparable to full-atom values): 10612 Å² total; per-residue (Å²): 120,83,58,73,38,79,47,76,38,50,38,47,52,66,59,52,48,57,48,48,50,40,30,75,69,63,78,34,94,36,64,31,52,49,52,49,51,12,44,51,51,40,51,49,51,52,52,52,51,52,52,51,48,50,52,52,54,51,52,51,50,51,58,71,64,42,80,62,73,74,70,41,72,64,48,50,49,51,50,52,50,50,50,48,48,49,48,51,50,47,55,60,65,65,52,125,121,84,58,74,38,78,47,75,37,50,39,46,51,67,59,51,48,54,48,50,51,41,30,75,68,63,77,32,94,36,65,31,54,50,51,49,51,12,44,52,50,42,52,49,50,52,51,52,52,53,53,52,47,50,52,52,53,50,53,50,51,51,58,71,64,42,80,62,73,74,72,43,74,64,50,49,49,51,50,53,49,50,50,48,49,50,51,52,50,48,53,59,66,64,52,125